Protein AF-0000000087420424 (afdb_homodimer)

Solvent-accessible surface area (backbone atoms only — not comparable to full-atom values): 15810 Å² total; per-residue (Å²): 134,72,80,67,60,31,67,31,32,32,29,59,38,82,78,26,70,57,24,54,59,44,49,59,54,47,36,72,45,21,71,36,40,67,24,24,38,34,34,30,60,39,70,58,60,84,81,42,66,80,80,69,60,76,58,92,72,43,71,65,54,51,49,51,53,51,51,49,54,48,51,51,51,24,54,76,67,74,39,70,50,43,37,79,45,79,43,76,46,57,52,35,59,51,52,34,50,51,34,58,75,64,62,31,60,30,35,39,37,39,28,37,54,81,87,48,82,52,89,59,48,66,25,71,45,42,50,43,30,65,41,61,36,81,37,26,34,35,35,39,48,78,72,79,75,122,134,72,79,69,58,30,68,30,33,33,30,60,37,80,76,26,70,58,25,53,59,45,49,61,54,47,36,71,45,22,71,37,40,66,24,24,38,35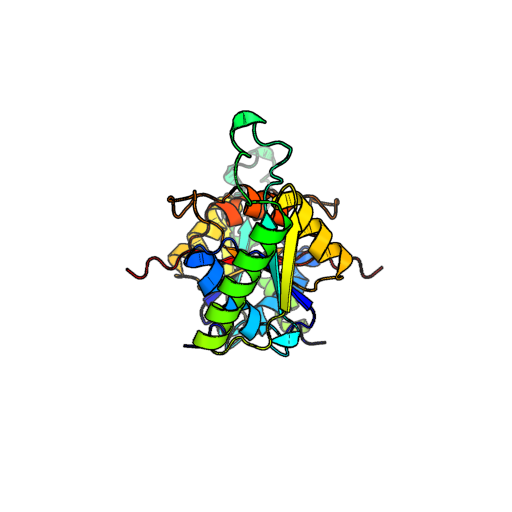,35,30,60,39,71,60,58,84,82,41,66,79,80,68,61,76,58,91,69,42,72,65,53,49,49,51,52,51,51,50,52,48,50,53,52,24,55,77,66,75,39,70,49,42,38,78,46,80,46,77,46,59,52,34,57,49,53,34,50,50,34,57,76,65,61,32,61,28,35,42,37,41,30,37,55,82,86,47,82,52,86,61,47,65,25,70,47,44,49,43,29,66,40,61,36,82,37,26,35,35,35,38,50,77,75,65,80,121

Sequence (292 aa):
MSWLPKRKVVIPVDFSETSLDAIATAVEMAASPSDVHAVHVLIPLEGLSPGVIWGEVNDESREKAVRKTFATYAHEHGLDGVQFDVKFGDPGFLITEFATDLAADLIVISSHGYGGFKRLVLGSVAERVIRHADCPVLVLRRSDAEMSWLPKRKVVIPVDFSETSLDAIATAVEMAASPSDVHAVHVLIPLEGLSPGVIWGEVNDESREKAVRKTFATYAHEHGLDGVQFDVKFGDPGFLITEFATDLAADLIVISSHGYGGFKRLVLGSVAERVIRHADCPVLVLRRSDAE

Nearest PDB structures (foldseek):
  3hgm-assembly1_B  TM=7.885E-01  e=1.889E-10  Halomonas elongata
  1mjh-assembly1_A  TM=7.886E-01  e=2.827E-09  Methanocaldococcus jannaschii
  2z3v-assembly1_A  TM=7.204E-01  e=3.743E-08  Thermus thermophilus HB8
  5ahw-assembly2_D  TM=7.562E-01  e=1.802E-06  Mycolicibacterium smegmatis MC2 155
  2jax-assembly1_A-2  TM=7.568E-01  e=2.168E-06  Mycobacterium tuberculosis H37Rv

Radius of gyration: 21.32 Å; Cα contacts (8 Å, |Δi|>4): 531; chains: 2; bounding box: 44×77×38 Å

Secondary structure (DSSP, 8-state):
--S-SBS-EEEE--SSHHHHHHHHHHHHHBSSGGGEEEEEEEPPSTTS-GGGTTSS--HHHHHHHHHHHHHHHHHHTT-TTSEEEEEES-HHHHHHHHHHHTT-SEEEEES--TT---TT---HHHHHHHHH-SS-EEEE------/--S-SBS-EEEE--SSHHHHHHHHHHHHHBSSGGGEEEEEEEPPSTTS-GGGTTSS--HHHHHHHHHHHHHHHHHHTT-TTSEEEEEES-HHHHHHHHHHHTT-SEEEEES--TT---TT---HHHHHHHHH-SS-EEEE------

Structure (mmCIF, N/CA/C/O backbone):
data_AF-0000000087420424-model_v1
#
loop_
_entity.id
_entity.type
_entity.pdbx_description
1 polymer 'Putative universal stress protein'
#
loop_
_atom_site.group_PDB
_atom_site.id
_atom_site.type_symbol
_atom_site.label_atom_id
_atom_site.label_alt_id
_atom_site.label_comp_id
_atom_site.label_asym_id
_atom_site.label_entity_id
_atom_site.label_seq_id
_atom_site.pdbx_PDB_ins_code
_atom_site.Cartn_x
_atom_site.Cartn_y
_atom_site.Cartn_z
_atom_site.occupancy
_atom_site.B_iso_or_equiv
_atom_site.auth_seq_id
_atom_site.auth_comp_id
_atom_site.auth_asym_id
_atom_site.auth_atom_id
_atom_site.pdbx_PDB_model_num
ATOM 1 N N . MET A 1 1 ? -5.586 -12.547 15.273 1 66.62 1 MET A N 1
ATOM 2 C CA . MET A 1 1 ? -6.117 -11.188 15.367 1 66.62 1 MET A CA 1
ATOM 3 C C . MET A 1 1 ? -6.375 -10.609 13.977 1 66.62 1 MET A C 1
ATOM 5 O O . MET A 1 1 ? -5.684 -10.961 13.016 1 66.62 1 MET A O 1
ATOM 9 N N . SER A 1 2 ? -7.438 -9.828 13.773 1 88.25 2 SER A N 1
ATOM 10 C CA . SER A 1 2 ? -7.867 -9.297 12.484 1 88.25 2 SER A CA 1
ATOM 11 C C . SER A 1 2 ? -6.992 -8.133 12.047 1 88.25 2 SER A C 1
ATOM 13 O O . SER A 1 2 ? -6.539 -7.344 12.883 1 88.25 2 SER A O 1
ATOM 15 N N . TRP A 1 3 ? -6.656 -8.094 10.883 1 92 3 TRP A N 1
ATOM 16 C CA . TRP A 1 3 ? -5.797 -7.047 10.344 1 92 3 TRP A CA 1
ATOM 17 C C . TRP A 1 3 ? -6.543 -5.715 10.281 1 92 3 TRP A C 1
ATOM 19 O O . TRP A 1 3 ? -5.941 -4.652 10.453 1 92 3 TRP A O 1
ATOM 29 N N . LEU A 1 4 ? -7.855 -5.773 10.039 1 93.31 4 LEU A N 1
ATOM 30 C CA . LEU A 1 4 ? -8.742 -4.613 10.055 1 93.31 4 LEU A CA 1
ATOM 31 C C . LEU A 1 4 ? -9.734 -4.707 11.211 1 93.31 4 LEU A C 1
ATOM 33 O O . LEU A 1 4 ? -10.109 -5.805 11.625 1 93.31 4 LEU A O 1
ATOM 37 N N . PRO A 1 5 ? -10.203 -3.617 11.703 1 95.94 5 PRO A N 1
ATOM 38 C CA . PRO A 1 5 ? -9.883 -2.223 11.391 1 95.94 5 PRO A CA 1
ATOM 39 C C . PRO A 1 5 ? -8.594 -1.752 12.062 1 95.94 5 PRO A C 1
ATOM 41 O O . PRO A 1 5 ? -8.148 -2.363 13.039 1 95.94 5 PRO A O 1
ATOM 44 N N . LYS A 1 6 ? -8.031 -0.722 11.5 1 96.69 6 LYS A N 1
ATOM 45 C CA . LYS A 1 6 ? -6.812 -0.137 12.055 1 96.69 6 LYS A CA 1
ATOM 46 C C . LYS A 1 6 ? -7.141 0.92 13.102 1 96.69 6 LYS A C 1
ATOM 48 O O . LYS A 1 6 ? -8.203 1.544 13.055 1 96.69 6 LYS A O 1
ATOM 53 N N . ARG A 1 7 ? -6.141 1.147 13.984 1 96.88 7 ARG A N 1
ATOM 54 C CA . ARG A 1 7 ? -6.41 2.039 15.109 1 96.88 7 ARG A CA 1
ATOM 55 C C . ARG A 1 7 ? -5.629 3.342 14.969 1 96.88 7 ARG A C 1
ATOM 57 O O . ARG A 1 7 ? -5.938 4.328 15.648 1 96.88 7 ARG A O 1
ATOM 64 N N . LYS A 1 8 ? -4.605 3.336 14.25 1 98.25 8 LYS A N 1
ATOM 65 C CA . LYS A 1 8 ? -3.809 4.527 13.969 1 98.25 8 LYS A CA 1
ATOM 66 C C . LYS A 1 8 ? -3.449 4.609 12.484 1 98.25 8 LYS A C 1
ATOM 68 O O . LYS A 1 8 ? -2.438 4.055 12.055 1 98.25 8 LYS A O 1
ATOM 73 N N . VAL A 1 9 ? -4.25 5.367 11.766 1 98.56 9 VAL A N 1
ATOM 74 C CA . VAL A 1 9 ? -4.055 5.516 10.328 1 98.56 9 VAL A CA 1
ATOM 75 C C . VAL A 1 9 ? -3.576 6.934 10.016 1 98.56 9 VAL A C 1
ATOM 77 O O . VAL A 1 9 ? -4.211 7.91 10.422 1 98.56 9 VAL A O 1
ATOM 80 N N . VAL A 1 10 ? -2.475 6.996 9.367 1 98.81 10 VAL A N 1
ATOM 81 C CA . VAL A 1 10 ? -1.959 8.297 8.953 1 98.81 10 VAL A CA 1
ATOM 82 C C . VAL A 1 10 ? -2.242 8.508 7.465 1 98.81 10 VAL A C 1
ATOM 84 O O . VAL A 1 10 ? -2.055 7.602 6.652 1 98.81 10 VAL A O 1
ATOM 87 N N . ILE A 1 11 ? -2.684 9.672 7.078 1 98.62 11 ILE A N 1
ATOM 88 C CA . ILE A 1 11 ? -2.928 10.008 5.68 1 98.62 11 ILE A CA 1
ATOM 89 C C . ILE A 1 11 ? -2.391 11.406 5.383 1 98.62 11 ILE A C 1
ATOM 91 O O . ILE A 1 11 ? -2.924 12.398 5.875 1 98.62 11 ILE A O 1
ATOM 95 N N . PRO A 1 12 ? -1.307 11.523 4.621 1 98.31 12 PRO A N 1
ATOM 96 C CA . PRO A 1 12 ? -0.85 12.836 4.16 1 98.31 12 PRO A CA 1
ATOM 97 C C . PRO A 1 12 ? -1.834 13.5 3.203 1 98.31 12 PRO A C 1
ATOM 99 O O . PRO A 1 12 ? -2.371 12.844 2.309 1 98.31 12 PRO A O 1
ATOM 102 N N . VAL A 1 13 ? -2.047 14.797 3.41 1 96.88 13 VAL A N 1
ATOM 103 C CA . VAL A 1 13 ? -2.967 15.562 2.578 1 96.88 13 VAL A CA 1
ATOM 104 C C . VAL A 1 13 ? -2.271 16.828 2.066 1 96.88 13 VAL A C 1
ATOM 106 O O . VAL A 1 13 ? -1.66 17.562 2.842 1 96.88 13 VAL A O 1
ATOM 109 N N . ASP A 1 14 ? -2.336 17.016 0.759 1 94.38 14 ASP A N 1
ATOM 110 C CA . ASP A 1 14 ? -1.769 18.234 0.18 1 94.38 14 ASP A CA 1
ATOM 111 C C . ASP A 1 14 ? -2.857 19.109 -0.444 1 94.38 14 ASP A C 1
ATOM 113 O O . ASP A 1 14 ? -2.562 20.016 -1.219 1 94.38 14 ASP A O 1
ATOM 117 N N . PHE A 1 15 ? -4.148 18.734 -0.21 1 93.81 15 PHE A N 1
ATOM 118 C CA . PHE A 1 15 ? -5.367 19.438 -0.611 1 93.81 15 PHE A CA 1
ATOM 119 C C . PHE A 1 15 ? -5.609 19.281 -2.107 1 93.81 15 PHE A C 1
ATOM 121 O O . PHE A 1 15 ? -6.488 19.938 -2.672 1 93.81 15 PHE A O 1
ATOM 128 N N . SER A 1 16 ? -4.789 18.438 -2.77 1 90.56 16 SER A N 1
ATOM 129 C CA . SER A 1 16 ? -5.203 18 -4.098 1 90.56 16 SER A CA 1
ATOM 130 C C . SER A 1 16 ? -6.469 17.156 -4.027 1 90.56 16 SER A C 1
ATOM 132 O O . SER A 1 16 ? -6.789 16.594 -2.979 1 90.56 16 SER A O 1
ATOM 134 N N . GLU A 1 17 ? -7.191 17.078 -5.102 1 89.06 17 GLU A N 1
ATOM 135 C CA . GLU A 1 17 ? -8.398 16.266 -5.152 1 89.06 17 GLU A CA 1
ATOM 136 C C . GLU A 1 17 ? -8.109 14.805 -4.789 1 89.06 17 GLU A C 1
ATOM 138 O O . GLU A 1 17 ? -8.867 14.188 -4.039 1 89.06 17 GLU A O 1
ATOM 143 N N . THR A 1 18 ? -7.023 14.336 -5.23 1 89.5 18 THR A N 1
ATOM 144 C CA . THR A 1 18 ? -6.656 12.945 -4.992 1 89.5 18 THR A CA 1
ATOM 145 C C . THR A 1 18 ? -6.371 12.703 -3.512 1 89.5 18 THR A C 1
ATOM 147 O O . THR A 1 18 ? -6.789 11.695 -2.945 1 89.5 18 THR A O 1
ATOM 150 N N . SER A 1 19 ? -5.656 13.641 -2.867 1 93.38 19 SER A N 1
ATOM 151 C CA . SER A 1 19 ? -5.309 13.453 -1.461 1 93.38 19 SER A CA 1
ATOM 152 C C . SER A 1 19 ? -6.539 13.586 -0.567 1 93.38 19 SER A C 1
ATOM 154 O O . SER A 1 19 ? -6.664 12.883 0.438 1 93.38 19 SER A O 1
ATOM 156 N N . LEU A 1 20 ? -7.445 14.523 -0.975 1 93.75 20 LEU A N 1
ATOM 157 C CA . LEU A 1 20 ? -8.656 14.703 -0.19 1 93.75 20 LEU A CA 1
ATOM 158 C C . LEU A 1 20 ? -9.602 13.516 -0.354 1 93.75 20 LEU A C 1
ATOM 160 O O . LEU A 1 20 ? -10.164 13.023 0.625 1 93.75 20 LEU A O 1
ATOM 164 N N . ASP A 1 21 ? -9.719 13.008 -1.521 1 91.31 21 ASP A N 1
ATOM 165 C CA . ASP A 1 21 ? -10.555 11.844 -1.795 1 91.31 21 ASP A CA 1
ATOM 166 C C . ASP A 1 21 ? -10.047 10.617 -1.041 1 91.31 21 ASP A C 1
ATOM 168 O O . ASP A 1 21 ? -10.836 9.742 -0.66 1 91.31 21 ASP A O 1
ATOM 172 N N . ALA A 1 22 ? -8.773 10.562 -0.762 1 95 22 ALA A N 1
ATOM 173 C CA . ALA A 1 22 ? -8.141 9.43 -0.101 1 95 22 ALA A CA 1
ATOM 174 C C . ALA A 1 22 ? -8.57 9.328 1.358 1 95 22 ALA A C 1
ATOM 176 O O . ALA A 1 22 ? -8.461 8.266 1.977 1 95 22 ALA A O 1
ATOM 177 N N . ILE A 1 23 ? -9.062 10.414 1.928 1 97 23 ILE A N 1
ATOM 178 C CA . ILE A 1 23 ? -9.438 10.438 3.338 1 97 23 ILE A CA 1
ATOM 179 C C . ILE A 1 23 ? -10.578 9.461 3.586 1 97 23 ILE A C 1
ATOM 181 O O . ILE A 1 23 ? -10.602 8.766 4.605 1 97 23 ILE A O 1
ATOM 185 N N . ALA A 1 24 ? -11.492 9.375 2.643 1 95.19 24 ALA A N 1
ATOM 186 C CA . ALA A 1 24 ? -12.609 8.445 2.783 1 95.19 24 ALA A CA 1
ATOM 187 C C . ALA A 1 24 ? -12.117 7.008 2.869 1 95.19 24 ALA A C 1
ATOM 189 O O . ALA A 1 24 ? -12.633 6.215 3.66 1 95.19 24 ALA A O 1
ATOM 190 N N . THR A 1 25 ? -11.148 6.66 2.076 1 96 25 THR A N 1
ATOM 191 C CA . THR A 1 25 ? -10.555 5.328 2.117 1 96 25 THR A CA 1
ATOM 192 C C . THR A 1 25 ? -9.914 5.066 3.477 1 96 25 THR A C 1
ATOM 194 O O . THR A 1 25 ? -10.109 4 4.066 1 96 25 THR A O 1
ATOM 197 N N . ALA A 1 26 ? -9.148 6.023 3.973 1 97.69 26 ALA A N 1
ATOM 198 C CA . ALA A 1 26 ? -8.508 5.891 5.277 1 97.69 26 ALA A CA 1
ATOM 199 C C . ALA A 1 26 ? -9.539 5.641 6.375 1 97.69 26 ALA A C 1
ATOM 201 O O . ALA A 1 26 ? -9.336 4.789 7.246 1 97.69 26 ALA A O 1
ATOM 202 N N . VAL A 1 27 ? -10.648 6.336 6.258 1 97.5 27 VAL A N 1
ATOM 203 C CA . VAL A 1 27 ? -11.695 6.207 7.258 1 97.5 27 VAL A CA 1
ATOM 204 C C . VAL A 1 27 ? -12.312 4.812 7.191 1 97.5 27 VAL A C 1
ATOM 206 O O . VAL A 1 27 ? -12.625 4.215 8.219 1 97.5 27 VAL A O 1
ATOM 209 N N . GLU A 1 28 ? -12.43 4.262 6.043 1 95.81 28 GLU A N 1
ATOM 210 C CA . GLU A 1 28 ? -13 2.928 5.879 1 95.81 28 GLU A CA 1
ATOM 211 C C . GLU A 1 28 ? -12.078 1.858 6.457 1 95.81 28 GLU A C 1
ATOM 213 O O . GLU A 1 28 ? -12.539 0.791 6.867 1 95.81 28 GLU A O 1
ATOM 218 N N . MET A 1 29 ? -10.805 2.162 6.52 1 96.38 29 MET A N 1
ATOM 219 C CA . MET A 1 29 ? -9.828 1.191 7.012 1 96.38 29 MET A CA 1
ATOM 220 C C . MET A 1 29 ? -9.68 1.291 8.531 1 96.38 29 MET A C 1
ATOM 222 O O . MET A 1 29 ? -9.109 0.4 9.156 1 96.38 29 MET A O 1
ATOM 226 N N . ALA A 1 30 ? -10.156 2.365 9.07 1 97.31 30 ALA A N 1
ATOM 227 C CA . ALA A 1 30 ? -9.977 2.643 10.5 1 97.31 30 ALA A CA 1
ATOM 228 C C . ALA A 1 30 ? -11.188 2.178 11.305 1 97.31 30 ALA A C 1
ATOM 230 O O . ALA A 1 30 ? -12.273 2 10.758 1 97.31 30 ALA A O 1
ATOM 231 N N . ALA A 1 31 ? -10.984 1.988 12.594 1 96.44 31 ALA A N 1
ATOM 232 C CA . ALA A 1 31 ? -12.078 1.602 13.477 1 96.44 31 ALA A CA 1
ATOM 233 C C . ALA A 1 31 ? -13.078 2.744 13.648 1 96.44 31 ALA A C 1
ATOM 235 O O . ALA A 1 31 ? -14.281 2.514 13.781 1 96.44 31 ALA A O 1
ATOM 236 N N . SER A 1 32 ? -12.547 3.932 13.648 1 96.94 32 SER A N 1
ATOM 237 C CA . SER A 1 32 ? -13.336 5.156 13.75 1 96.94 32 SER A CA 1
ATOM 238 C C . SER A 1 32 ? -12.641 6.32 13.047 1 96.94 32 SER A C 1
ATOM 240 O O . SER A 1 32 ? -11.43 6.277 12.82 1 96.94 32 SER A O 1
ATOM 242 N N . PRO A 1 33 ? -13.406 7.281 12.68 1 97.5 33 PRO A N 1
ATOM 243 C CA . PRO A 1 33 ? -12.773 8.453 12.07 1 97.5 33 PRO A CA 1
ATOM 244 C C . PRO A 1 33 ? -11.711 9.078 12.977 1 97.5 33 PRO A C 1
ATOM 246 O O . PRO A 1 33 ? -10.719 9.625 12.477 1 97.5 33 PRO A O 1
ATOM 249 N N . SER A 1 34 ? -11.891 8.969 14.312 1 98 34 SER A N 1
ATOM 250 C CA . SER A 1 34 ? -10.945 9.555 15.258 1 98 34 SER A CA 1
ATOM 251 C C . SER A 1 34 ? -9.617 8.812 15.234 1 98 34 SER A C 1
ATOM 253 O O . SER A 1 34 ? -8.617 9.305 15.781 1 98 34 SER A O 1
ATOM 255 N N . ASP A 1 35 ? -9.57 7.609 14.609 1 98.5 35 ASP A N 1
ATOM 256 C CA . ASP A 1 35 ? -8.352 6.816 14.484 1 98.5 35 ASP A CA 1
ATOM 257 C C . ASP A 1 35 ? -7.562 7.215 13.234 1 98.5 35 ASP A C 1
ATOM 259 O O . ASP A 1 35 ? -6.504 6.652 12.961 1 98.5 35 ASP A O 1
ATOM 263 N N . VAL A 1 36 ? -8.078 8.172 12.477 1 98.75 36 VAL A N 1
ATOM 264 C CA . VAL A 1 36 ? -7.434 8.664 11.258 1 98.75 36 VAL A CA 1
ATOM 265 C C . VAL A 1 36 ? -6.766 10.008 11.539 1 98.75 36 VAL A C 1
ATOM 267 O O . VAL A 1 36 ? -7.406 10.93 12.047 1 98.75 36 VAL A O 1
ATOM 270 N N . HIS A 1 37 ? -5.52 10.055 11.227 1 98.81 37 HIS A N 1
ATOM 271 C CA . HIS A 1 37 ? -4.711 11.258 11.398 1 98.81 37 HIS A CA 1
ATOM 272 C C . HIS A 1 37 ? -4.254 11.812 10.055 1 98.81 37 HIS A C 1
ATOM 274 O O . HIS A 1 37 ? -3.283 11.32 9.469 1 98.81 37 HIS A O 1
ATOM 280 N N . ALA A 1 38 ? -4.977 12.828 9.609 1 98.75 38 ALA A N 1
ATOM 281 C CA . ALA A 1 38 ? -4.523 13.57 8.43 1 98.75 38 ALA A CA 1
ATOM 282 C C . ALA A 1 38 ? -3.396 14.531 8.789 1 98.75 38 ALA A C 1
ATOM 284 O O . ALA A 1 38 ? -3.438 15.188 9.836 1 98.75 38 ALA A O 1
ATOM 285 N N . VAL A 1 39 ? -2.383 14.586 7.922 1 98.69 39 VAL A N 1
ATOM 286 C CA . VAL A 1 39 ? -1.254 15.469 8.195 1 98.69 39 VAL A CA 1
ATOM 287 C C . VAL A 1 39 ? -0.908 16.266 6.941 1 98.69 39 VAL A C 1
ATOM 289 O O . VAL A 1 39 ? -0.908 15.727 5.832 1 98.69 39 VAL A O 1
ATOM 292 N N . HIS A 1 40 ? -0.744 17.5 7.102 1 98.31 40 HIS A N 1
ATOM 293 C CA . HIS A 1 40 ? -0.282 18.406 6.066 1 98.31 40 HIS A CA 1
ATOM 294 C C . HIS A 1 40 ? 1.052 19.047 6.445 1 98.31 40 HIS A C 1
ATOM 296 O O . HIS A 1 40 ? 1.225 19.516 7.574 1 98.31 40 HIS A O 1
ATOM 302 N N . VAL A 1 41 ? 1.977 19.062 5.48 1 97.25 41 VAL A N 1
ATOM 303 C CA . VAL A 1 41 ? 3.305 19.609 5.727 1 97.25 41 VAL A CA 1
ATOM 304 C C . VAL A 1 41 ? 3.494 20.891 4.922 1 97.25 41 VAL A C 1
ATOM 306 O O . VAL A 1 41 ? 3.32 20.891 3.701 1 97.25 41 VAL A O 1
ATOM 309 N N . LEU A 1 42 ? 3.762 21.953 5.633 1 94.5 42 LEU A N 1
ATOM 310 C CA . LEU A 1 42 ? 4.047 23.25 5.039 1 94.5 42 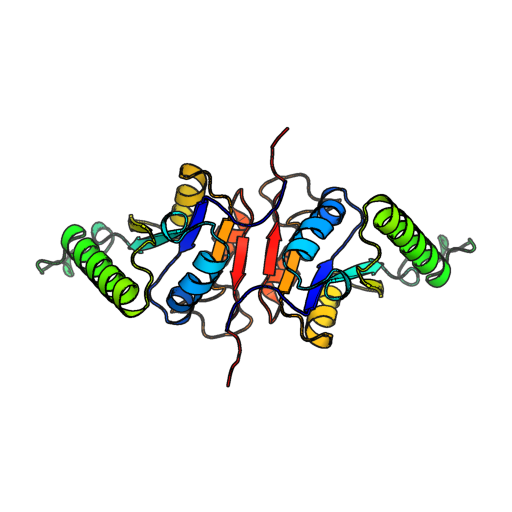LEU A CA 1
ATOM 311 C C . LEU A 1 42 ? 5.547 23.484 4.934 1 94.5 42 LEU A C 1
ATOM 313 O O . LEU A 1 42 ? 6.309 23.078 5.816 1 94.5 42 LEU A O 1
ATOM 317 N N . ILE A 1 43 ? 5.918 24.141 3.814 1 87.12 43 ILE A N 1
ATOM 318 C CA . ILE A 1 43 ? 7.297 24.594 3.719 1 87.12 43 ILE A CA 1
ATOM 319 C C . ILE A 1 43 ? 7.484 25.859 4.566 1 87.12 43 ILE A C 1
ATOM 321 O O . ILE A 1 43 ? 6.707 26.812 4.457 1 87.12 43 ILE A O 1
ATOM 325 N N . PRO A 1 44 ? 8.516 25.891 5.332 1 84.75 44 PRO A N 1
ATOM 326 C CA . PRO A 1 44 ? 8.727 27.094 6.148 1 84.75 44 PRO A CA 1
ATOM 327 C C . PRO A 1 44 ? 9.039 28.328 5.312 1 84.75 44 PRO A C 1
ATOM 329 O O . PRO A 1 44 ? 9.703 28.234 4.277 1 84.75 44 PRO A O 1
ATOM 332 N N . LEU A 1 45 ? 8.438 29.516 5.707 1 74.81 45 LEU A N 1
ATOM 333 C CA . LEU A 1 45 ? 8.664 30.781 5.016 1 74.81 45 LEU A CA 1
ATOM 334 C C . LEU A 1 45 ? 10.117 31.234 5.156 1 74.81 45 LEU A C 1
ATOM 336 O O . LEU A 1 45 ? 10.641 31.922 4.285 1 74.81 45 LEU A O 1
ATOM 340 N N . GLU A 1 46 ? 10.664 31.188 6.441 1 64.44 46 GLU A N 1
ATOM 341 C CA . GLU A 1 46 ? 12.023 31.672 6.645 1 64.44 46 GLU A CA 1
ATOM 342 C C . GLU A 1 46 ? 12.945 31.234 5.512 1 64.44 46 GLU A C 1
ATOM 344 O O . GLU A 1 46 ? 13.891 31.938 5.16 1 64.44 46 GLU A O 1
ATOM 349 N N . GLY A 1 47 ? 12.852 30.188 5.09 1 58.34 47 GLY A N 1
ATOM 350 C CA . GLY A 1 47 ? 13.711 29.797 3.98 1 58.34 47 GLY A CA 1
ATOM 351 C C . GLY A 1 47 ? 13.328 30.469 2.67 1 58.34 47 GLY A C 1
ATOM 352 O O . GLY A 1 47 ? 14.016 30.297 1.661 1 58.34 47 GLY A O 1
ATOM 353 N N . LEU A 1 48 ? 12.125 31 2.73 1 57.38 48 LEU A N 1
ATOM 354 C CA . LEU A 1 48 ? 11.719 31.719 1.521 1 57.38 48 LEU A CA 1
ATOM 355 C C . LEU A 1 48 ? 12.336 33.125 1.479 1 57.38 48 LEU A C 1
ATOM 357 O O . LEU A 1 48 ? 12.68 33.688 2.52 1 57.38 48 LEU A O 1
ATOM 361 N N . SER A 1 49 ? 12.859 33.625 0.481 1 55.88 49 SER A N 1
ATOM 362 C CA . SER A 1 49 ? 13.633 34.844 0.274 1 55.88 49 SER A CA 1
ATOM 363 C C . SER A 1 49 ? 13.031 36 1.045 1 55.88 49 SER A C 1
ATOM 365 O O . SER A 1 49 ? 11.805 36.125 1.122 1 55.88 49 SER A O 1
ATOM 367 N N . PRO A 1 50 ? 13.906 36.781 1.824 1 51.88 50 PRO A N 1
ATOM 368 C CA . PRO A 1 50 ? 13.609 37.969 2.621 1 51.88 50 PRO A CA 1
ATOM 369 C C . PRO A 1 50 ? 12.562 38.875 1.968 1 51.88 50 PRO A C 1
ATOM 371 O O . PRO A 1 50 ? 11.844 39.594 2.662 1 51.88 50 PRO A O 1
ATOM 374 N N . GLY A 1 51 ? 12.711 39.031 0.772 1 51.56 51 GLY A N 1
ATOM 375 C CA . GLY A 1 51 ? 11.922 40.062 0.137 1 51.56 51 GLY A CA 1
ATOM 376 C C . GLY A 1 51 ? 10.43 39.781 0.157 1 51.56 51 GLY A C 1
ATOM 377 O O . GLY A 1 51 ? 9.633 40.594 -0.315 1 51.56 51 GLY A O 1
ATOM 378 N N . VAL A 1 52 ? 10.102 38.562 0.228 1 50.81 52 VAL A N 1
ATOM 379 C CA . VAL A 1 52 ? 8.703 38.281 -0.068 1 50.81 52 VAL A CA 1
ATOM 380 C C . VAL A 1 52 ? 7.844 38.562 1.164 1 50.81 52 VAL A C 1
ATOM 382 O O . VAL A 1 52 ? 6.613 38.562 1.088 1 50.81 52 VAL A O 1
ATOM 385 N N . ILE A 1 53 ? 8.484 38.594 2.309 1 50.97 53 ILE A N 1
ATOM 386 C CA . ILE A 1 53 ? 7.566 38.594 3.447 1 50.97 53 ILE A CA 1
ATOM 387 C C . ILE A 1 53 ? 7.145 40.031 3.781 1 50.97 53 ILE A C 1
ATOM 389 O O . ILE A 1 53 ? 7.84 40.719 4.523 1 50.97 53 ILE A O 1
ATOM 393 N N . TRP A 1 54 ? 6.887 40.75 2.812 1 50.66 54 TRP A N 1
ATOM 394 C CA . TRP A 1 54 ? 6.465 42.031 3.336 1 50.66 54 TRP A CA 1
ATOM 395 C C . TRP A 1 54 ? 5.199 41.906 4.176 1 50.66 54 TRP A C 1
ATOM 397 O O . TRP A 1 54 ? 4.785 42.844 4.844 1 50.66 54 TRP A O 1
ATOM 407 N N . GLY A 1 55 ? 4.324 40.875 3.801 1 56.97 55 GLY A N 1
ATOM 408 C CA . GLY A 1 55 ? 2.998 40.938 4.387 1 56.97 55 GLY A CA 1
ATOM 409 C C . GLY A 1 55 ? 2.828 40.062 5.609 1 56.97 55 GLY A C 1
ATOM 410 O O . GLY A 1 55 ? 3.789 39.469 6.078 1 56.97 55 GLY A O 1
ATOM 411 N N . GLU A 1 56 ? 1.667 40.188 6.402 1 64 56 GLU A N 1
ATOM 412 C CA . GLU A 1 56 ? 1.095 39.562 7.59 1 64 56 GLU A CA 1
ATOM 413 C C . GLU A 1 56 ? 1.073 38.031 7.453 1 64 56 GLU A C 1
ATOM 415 O O . GLU A 1 56 ? 0.561 37.344 8.328 1 64 56 GLU A O 1
ATOM 420 N N . VAL A 1 57 ? 1.679 37.531 6.395 1 72.81 57 VAL A N 1
ATOM 421 C CA . VAL A 1 57 ? 1.624 36.094 6.262 1 72.81 57 VAL A CA 1
ATOM 422 C C . VAL A 1 57 ? 2.814 35.469 6.98 1 72.81 57 VAL A C 1
ATOM 424 O O . VAL A 1 57 ? 3.969 35.75 6.66 1 72.81 57 VAL A O 1
ATOM 427 N N . ASN A 1 58 ? 2.539 34.938 8.094 1 83.56 58 ASN A N 1
ATOM 428 C CA . ASN A 1 58 ? 3.527 34.156 8.844 1 83.56 58 ASN A CA 1
ATOM 429 C C . ASN A 1 58 ? 3.092 32.719 9.008 1 83.56 58 ASN A C 1
ATOM 431 O O . ASN A 1 58 ? 2.02 32.312 8.547 1 83.56 58 ASN A O 1
ATOM 435 N N . ASP A 1 59 ? 3.93 31.938 9.5 1 87.06 59 ASP A N 1
ATOM 436 C CA . ASP A 1 59 ? 3.664 30.5 9.641 1 87.06 59 ASP A CA 1
ATOM 437 C C . ASP A 1 59 ? 2.398 30.266 10.461 1 87.06 59 ASP A C 1
ATOM 439 O O . ASP A 1 59 ? 1.645 29.328 10.188 1 87.06 59 ASP A O 1
ATOM 443 N N . GLU A 1 60 ? 2.182 31.109 11.359 1 89.5 60 GLU A N 1
ATOM 444 C CA . GLU A 1 60 ? 0.989 30.953 12.188 1 89.5 60 GLU A CA 1
ATOM 445 C C . GLU A 1 60 ? -0.28 31.188 11.367 1 89.5 60 GLU A C 1
ATOM 447 O O . GLU A 1 60 ? -1.251 30.438 11.5 1 89.5 60 GLU A O 1
ATOM 452 N N . SER A 1 61 ? -0.219 32.312 10.594 1 90.94 61 SER A N 1
ATOM 453 C CA . SER A 1 61 ? -1.388 32.625 9.773 1 90.94 61 SER A CA 1
ATOM 454 C C . SER A 1 61 ? -1.617 31.547 8.719 1 90.94 61 SER A C 1
ATOM 456 O O . SER A 1 61 ? -2.762 31.203 8.406 1 90.94 61 SER A O 1
ATOM 458 N N . ARG A 1 62 ? -0.611 30.953 8.227 1 92.56 62 ARG A N 1
ATOM 459 C CA . ARG A 1 62 ? -0.722 29.875 7.234 1 92.56 62 ARG A CA 1
ATOM 460 C C . ARG A 1 62 ? -1.324 28.625 7.852 1 92.56 62 ARG A C 1
ATOM 462 O O . ARG A 1 62 ? -2.195 27.984 7.254 1 92.56 62 ARG A O 1
ATOM 469 N N . GLU A 1 63 ? -0.809 28.312 8.969 1 94.94 63 GLU A N 1
ATOM 470 C CA . GLU A 1 63 ? -1.338 27.156 9.664 1 94.94 63 GLU A CA 1
ATOM 471 C C . GLU A 1 63 ? -2.828 27.312 9.953 1 94.94 63 GLU A C 1
ATOM 473 O O . GLU A 1 63 ? -3.607 26.375 9.75 1 94.94 63 GLU A O 1
ATOM 478 N N . LYS A 1 64 ? -3.184 28.469 10.445 1 95.62 64 LYS A N 1
ATOM 479 C CA . LYS A 1 64 ? -4.59 28.719 10.742 1 95.62 64 LYS A CA 1
ATOM 480 C C . LYS A 1 64 ? -5.453 28.578 9.492 1 95.62 64 LYS A C 1
ATOM 482 O O . LYS A 1 64 ? -6.543 28 9.547 1 95.62 64 LYS A O 1
ATOM 487 N N . ALA A 1 65 ? -4.992 29.109 8.414 1 95.5 65 ALA A N 1
ATOM 488 C CA . ALA A 1 65 ? -5.727 29.047 7.156 1 95.5 65 ALA A CA 1
ATOM 489 C C . ALA A 1 65 ? -5.914 27.594 6.707 1 95.5 65 ALA A C 1
ATOM 491 O O . ALA A 1 65 ? -7.008 27.203 6.301 1 95.5 65 ALA A O 1
ATOM 492 N N . VAL A 1 66 ? -4.891 26.797 6.871 1 96.5 66 VAL A N 1
ATOM 493 C CA . VAL A 1 66 ? -4.922 25.406 6.449 1 96.5 66 VAL A CA 1
ATOM 494 C C . VAL A 1 66 ? -5.859 24.609 7.352 1 96.5 66 VAL A C 1
ATOM 496 O O . VAL A 1 66 ? -6.629 23.766 6.875 1 96.5 66 VAL A O 1
ATOM 499 N N . ARG A 1 67 ? -5.785 24.844 8.602 1 97.81 67 ARG A N 1
ATOM 500 C CA . ARG A 1 67 ? -6.656 24.156 9.555 1 97.81 67 ARG A CA 1
ATOM 501 C C . ARG A 1 67 ? -8.125 24.484 9.281 1 97.81 67 ARG A C 1
ATOM 503 O O . ARG A 1 67 ? -8.977 23.594 9.336 1 97.81 67 ARG A O 1
ATOM 510 N N . LYS A 1 68 ? -8.359 25.734 8.961 1 97.75 68 LYS A N 1
ATOM 511 C CA . LYS A 1 68 ? -9.727 26.141 8.641 1 97.75 68 LYS A CA 1
ATOM 512 C C . LYS A 1 68 ? -10.211 25.469 7.363 1 97.75 68 LYS A C 1
ATOM 514 O O . LYS A 1 68 ? -11.352 25 7.297 1 97.75 68 LYS A O 1
ATOM 519 N N . THR A 1 69 ? -9.391 25.484 6.422 1 97.62 69 THR A N 1
ATOM 520 C CA . THR A 1 69 ? -9.727 24.859 5.145 1 97.62 69 THR A CA 1
ATOM 521 C C . THR A 1 69 ? -10.055 23.375 5.34 1 97.62 69 THR A C 1
ATOM 523 O O . THR A 1 69 ? -11.055 22.891 4.809 1 97.62 69 THR A O 1
ATOM 526 N N . PHE A 1 70 ? -9.234 22.703 6.121 1 98.06 70 PHE A N 1
ATOM 527 C CA . PHE A 1 70 ? -9.477 21.281 6.352 1 98.06 70 PHE A CA 1
ATOM 528 C C . PHE A 1 70 ? -10.766 21.078 7.137 1 98.06 70 PHE A C 1
ATOM 530 O O . PHE A 1 70 ? -11.547 20.172 6.828 1 98.06 70 PHE A O 1
ATOM 537 N N . ALA A 1 71 ? -10.984 21.891 8.125 1 97.81 71 ALA A N 1
ATOM 538 C CA . ALA A 1 71 ? -12.18 21.766 8.953 1 97.81 71 ALA A CA 1
ATOM 539 C C . ALA A 1 71 ? -13.445 21.922 8.117 1 97.81 71 ALA A C 1
ATOM 541 O O . ALA A 1 71 ? -14.414 21.188 8.297 1 97.81 71 ALA A O 1
ATOM 542 N N . THR A 1 72 ? -13.422 22.859 7.25 1 97.69 72 THR A N 1
ATOM 543 C CA . THR A 1 72 ? -14.547 23.094 6.352 1 97.69 72 THR A CA 1
ATOM 544 C C . THR A 1 72 ? -14.773 21.875 5.457 1 97.69 72 THR A C 1
ATOM 546 O O . THR A 1 72 ? -15.906 21.391 5.332 1 97.69 72 THR A O 1
ATOM 549 N N . TYR A 1 73 ? -13.695 21.391 4.914 1 97.12 73 TYR A N 1
ATOM 550 C CA . TYR A 1 73 ? -13.781 20.219 4.055 1 97.12 73 TYR A CA 1
ATOM 551 C C . TYR A 1 73 ? -14.344 19.031 4.82 1 97.12 73 TYR A C 1
ATOM 553 O O . TYR A 1 73 ? -15.25 18.344 4.34 1 97.12 73 TYR A O 1
ATOM 561 N N . ALA A 1 74 ? -13.742 18.781 5.988 1 97.44 74 ALA A N 1
ATOM 562 C CA . ALA A 1 74 ? -14.148 17.641 6.805 1 97.44 74 ALA A CA 1
ATOM 563 C C . ALA A 1 74 ? -15.633 17.719 7.156 1 97.44 74 ALA A C 1
ATOM 565 O O . ALA A 1 74 ? -16.344 16.719 7.078 1 97.44 74 ALA A O 1
ATOM 566 N N . HIS A 1 75 ? -16.078 18.891 7.469 1 97.12 75 HIS A N 1
ATOM 567 C CA . HIS A 1 75 ? -17.469 19.078 7.832 1 97.12 75 HIS A CA 1
ATOM 568 C C . HIS A 1 75 ? -18.406 18.812 6.648 1 97.12 75 HIS A C 1
ATOM 570 O O . HIS A 1 75 ? -19.391 18.094 6.777 1 97.12 75 HIS A O 1
ATOM 576 N N . GLU A 1 76 ? -18.031 19.297 5.562 1 97.12 76 GLU A N 1
ATOM 577 C CA . GLU A 1 76 ? -18.844 19.188 4.352 1 97.12 76 GLU A CA 1
ATOM 578 C C . GLU A 1 76 ? -18.922 17.734 3.881 1 97.12 76 GLU A C 1
ATOM 580 O O . GLU A 1 76 ? -19.859 17.344 3.184 1 97.12 76 GLU A O 1
ATOM 585 N N . HIS A 1 77 ? -17.984 16.938 4.316 1 96.06 77 HIS A N 1
ATOM 586 C CA . HIS A 1 77 ? -17.922 15.57 3.793 1 96.06 77 HIS A CA 1
ATOM 587 C C . HIS A 1 77 ? -18.156 14.547 4.895 1 96.06 77 HIS A C 1
ATOM 589 O O . HIS A 1 77 ? -17.875 13.359 4.711 1 96.06 77 HIS A O 1
ATOM 595 N N . GLY A 1 78 ? -18.578 14.977 6.023 1 95.88 78 GLY A N 1
ATOM 596 C CA . GLY A 1 78 ? -18.891 14.07 7.117 1 95.88 78 GLY A CA 1
ATOM 597 C C . GLY A 1 78 ? -17.656 13.406 7.707 1 95.88 78 GLY A C 1
ATOM 598 O O . GLY A 1 78 ? -17.703 12.242 8.102 1 95.88 78 GLY A O 1
ATOM 599 N N . LEU A 1 79 ? -16.531 14.125 7.734 1 97.19 79 LEU A N 1
ATOM 600 C CA . LEU A 1 79 ? -15.258 13.594 8.203 1 97.19 79 LEU A CA 1
ATOM 601 C C . LEU A 1 79 ? -14.797 14.32 9.461 1 97.19 79 LEU A C 1
ATOM 603 O O . LEU A 1 79 ? -13.594 14.438 9.711 1 97.19 79 LEU A O 1
ATOM 607 N N . ASP A 1 80 ? -15.719 14.836 10.266 1 95.88 80 ASP A N 1
ATOM 608 C CA . ASP A 1 80 ? -15.43 15.68 11.422 1 95.88 80 ASP A CA 1
ATOM 609 C C . ASP A 1 80 ? -14.609 14.93 12.461 1 95.88 80 ASP A C 1
ATOM 611 O O . ASP A 1 80 ? -13.891 15.539 13.258 1 95.88 80 ASP A O 1
ATOM 615 N N . GLY A 1 81 ? -14.578 13.641 12.492 1 97.38 81 GLY A N 1
ATOM 616 C CA . GLY A 1 81 ? -13.852 12.859 13.484 1 97.38 81 GLY A CA 1
ATOM 617 C C . GLY A 1 81 ? -12.383 12.672 13.141 1 97.38 81 GLY A C 1
ATOM 618 O O . GLY A 1 81 ? -11.586 12.281 13.992 1 97.38 81 GLY A O 1
ATOM 619 N N . VAL A 1 82 ? -12 13 11.906 1 98.62 82 VAL A N 1
ATOM 620 C CA . VAL A 1 82 ? -10.617 12.836 11.453 1 98.62 82 VAL A CA 1
ATOM 621 C C . VAL A 1 82 ? -9.727 13.875 12.125 1 98.62 82 VAL A C 1
ATOM 623 O O . VAL A 1 82 ? -10.07 15.062 12.172 1 98.62 82 VAL A O 1
ATOM 626 N N . GLN A 1 83 ? -8.656 13.398 12.695 1 98.56 83 GLN A N 1
ATOM 627 C CA . GLN A 1 83 ? -7.672 14.312 13.266 1 98.56 83 GLN A CA 1
ATOM 628 C C . GLN A 1 83 ? -6.84 14.984 12.18 1 98.56 83 GLN A C 1
ATOM 630 O O . GLN A 1 83 ? -6.578 14.383 11.133 1 98.56 83 GLN A O 1
ATOM 635 N N . PHE A 1 84 ? -6.496 16.234 12.469 1 98.56 84 PHE A N 1
ATOM 636 C CA . PHE A 1 84 ? -5.73 16.969 11.469 1 98.56 84 PHE A CA 1
ATOM 637 C C . PHE A 1 84 ? -4.52 17.641 12.109 1 98.56 84 PHE A C 1
ATOM 639 O O . PHE A 1 84 ? -4.656 18.406 13.07 1 98.56 84 PHE A O 1
ATOM 646 N N . ASP A 1 85 ? -3.33 17.344 11.578 1 98.25 85 ASP A N 1
ATOM 647 C CA . ASP A 1 85 ? -2.072 17.906 12.062 1 98.25 85 ASP A CA 1
ATOM 648 C C . ASP A 1 85 ? -1.349 18.672 10.961 1 98.25 85 ASP A C 1
ATOM 650 O O . ASP A 1 85 ? -1.435 18.312 9.789 1 98.25 85 ASP A O 1
ATOM 654 N N . VAL A 1 86 ? -0.688 19.719 11.375 1 98.06 86 VAL A N 1
ATOM 655 C CA . VAL A 1 86 ? 0.138 20.5 10.469 1 98.06 86 VAL A CA 1
ATOM 656 C C . VAL A 1 86 ? 1.593 20.469 10.93 1 98.06 86 VAL A C 1
ATOM 658 O O . VAL A 1 86 ? 1.878 20.625 12.117 1 98.06 86 VAL A O 1
ATOM 661 N N . LYS A 1 87 ? 2.453 20.172 10.016 1 97.12 87 LYS A N 1
ATOM 662 C CA . LYS A 1 87 ? 3.893 20.172 10.266 1 97.12 87 LYS A CA 1
ATOM 663 C C . LYS A 1 87 ? 4.621 21.125 9.328 1 97.12 87 LYS A C 1
ATOM 665 O O . LYS A 1 87 ? 4.086 21.516 8.289 1 97.12 87 LYS A O 1
ATOM 670 N N . PHE A 1 88 ? 5.824 21.609 9.742 1 95.5 88 PHE A N 1
ATOM 671 C CA . PHE A 1 88 ? 6.633 22.516 8.93 1 95.5 88 PHE A CA 1
ATOM 672 C C . PHE A 1 88 ? 7.973 21.875 8.578 1 95.5 88 PHE A C 1
ATOM 674 O O . PHE A 1 88 ? 8.742 21.5 9.461 1 95.5 88 PHE A O 1
ATOM 681 N N . GLY A 1 89 ? 8.219 21.656 7.238 1 95.06 89 GLY A N 1
ATOM 682 C CA . GLY A 1 89 ? 9.477 21.078 6.797 1 95.06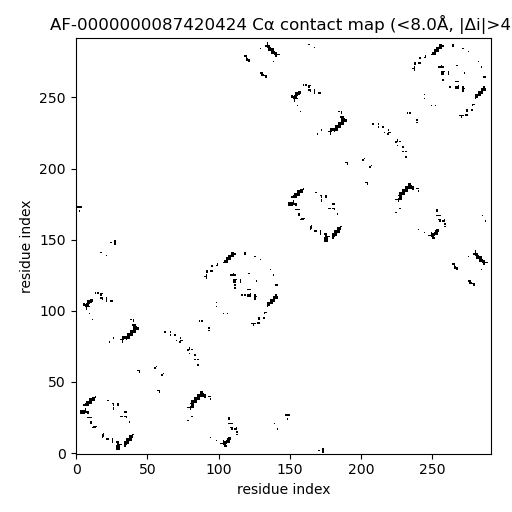 89 GLY A CA 1
ATOM 683 C C . GLY A 1 89 ? 9.352 20.25 5.531 1 95.06 89 GLY A C 1
ATOM 684 O O . GLY A 1 89 ? 8.617 20.609 4.613 1 95.06 89 GLY A O 1
ATOM 685 N N . ASP A 1 90 ? 10.18 19.203 5.395 1 94.31 90 ASP A N 1
ATOM 686 C CA . ASP A 1 90 ? 10.156 18.297 4.242 1 94.31 90 ASP A CA 1
ATOM 687 C C . ASP A 1 90 ? 9.039 17.266 4.371 1 94.31 90 ASP A C 1
ATOM 689 O O . ASP A 1 90 ? 9.023 16.484 5.32 1 94.31 90 ASP A O 1
ATOM 693 N N . PRO A 1 91 ? 8.195 17.219 3.43 1 95.19 91 PRO A N 1
ATOM 694 C CA . PRO A 1 91 ? 7.023 16.359 3.555 1 95.19 91 PRO A CA 1
ATOM 695 C C . PRO A 1 91 ? 7.391 14.883 3.715 1 95.19 91 PRO A C 1
ATOM 697 O O . PRO A 1 91 ? 6.871 14.211 4.609 1 95.19 91 PRO A O 1
ATOM 700 N N . GLY A 1 92 ? 8.234 14.383 2.859 1 93.88 92 GLY A N 1
ATOM 701 C CA . GLY A 1 92 ? 8.594 12.977 2.939 1 93.88 92 GLY A CA 1
ATOM 702 C C . GLY A 1 92 ? 9.133 12.578 4.297 1 93.88 92 GLY A C 1
ATOM 703 O O . GLY A 1 92 ? 8.711 11.562 4.863 1 93.88 92 GLY A O 1
ATOM 704 N N . PHE A 1 93 ? 9.945 13.367 4.82 1 95.25 93 PHE A N 1
ATOM 705 C CA . PHE A 1 93 ? 10.562 13.117 6.117 1 95.25 93 PHE A CA 1
ATOM 706 C C . PHE A 1 93 ? 9.539 13.258 7.238 1 95.25 93 PHE A C 1
ATOM 708 O O . PHE A 1 93 ? 9.398 12.367 8.078 1 95.25 93 PHE A O 1
ATOM 715 N N . LEU A 1 94 ? 8.852 14.273 7.23 1 97.5 94 LEU A N 1
ATOM 716 C CA . LEU A 1 94 ? 7.988 14.602 8.359 1 97.5 94 LEU A CA 1
ATOM 717 C C . LEU A 1 94 ? 6.785 13.664 8.406 1 97.5 94 LEU A C 1
ATOM 719 O O . LEU A 1 94 ? 6.293 13.336 9.492 1 97.5 94 LEU A O 1
ATOM 723 N N . ILE A 1 95 ? 6.309 13.18 7.277 1 98.06 95 ILE A N 1
ATOM 724 C CA . ILE A 1 95 ? 5.199 12.234 7.246 1 98.06 95 ILE A CA 1
ATOM 725 C C . ILE A 1 95 ? 5.633 10.914 7.879 1 98.06 95 ILE A C 1
ATOM 727 O O . ILE A 1 95 ? 4.914 10.352 8.711 1 98.06 95 ILE A O 1
ATOM 731 N N . THR A 1 96 ? 6.793 10.477 7.527 1 97.19 96 THR A N 1
ATOM 732 C CA . THR A 1 96 ? 7.309 9.227 8.07 1 97.19 96 THR A CA 1
ATOM 733 C C . THR A 1 96 ? 7.582 9.359 9.57 1 97.19 96 THR A C 1
ATOM 735 O O . THR A 1 96 ? 7.25 8.469 10.344 1 97.19 96 THR A O 1
ATOM 738 N N . GLU A 1 97 ? 8.188 10.445 9.938 1 97.81 97 GLU A N 1
ATOM 739 C CA . GLU A 1 97 ? 8.453 10.703 11.344 1 97.81 97 GLU A CA 1
ATOM 740 C C . GLU A 1 97 ? 7.152 10.773 12.148 1 97.81 97 GLU A C 1
ATOM 742 O O . GLU A 1 97 ? 7.062 10.211 13.242 1 97.81 97 GLU A O 1
ATOM 747 N N . PHE A 1 98 ? 6.215 11.477 11.594 1 98.44 98 PHE A N 1
ATOM 748 C CA . PHE A 1 98 ? 4.906 11.602 12.234 1 98.44 98 PHE A CA 1
ATOM 749 C C . PHE A 1 98 ? 4.273 10.234 12.438 1 98.44 98 PHE A C 1
ATOM 751 O O . PHE A 1 98 ? 3.768 9.938 13.523 1 98.44 98 PHE A O 1
ATOM 758 N N . ALA A 1 99 ? 4.312 9.367 11.438 1 98.06 99 ALA A N 1
ATOM 759 C CA . ALA A 1 99 ? 3.775 8.016 11.523 1 98.06 99 ALA A CA 1
ATOM 760 C C . ALA A 1 99 ? 4.508 7.195 12.586 1 98.06 99 ALA A C 1
ATOM 762 O O . ALA A 1 99 ? 3.887 6.457 13.352 1 98.06 99 ALA A O 1
ATOM 763 N N . THR A 1 100 ? 5.785 7.352 12.625 1 96.81 100 THR A N 1
ATOM 764 C CA . THR A 1 100 ? 6.598 6.633 13.594 1 96.81 100 THR A CA 1
ATOM 765 C C . THR A 1 100 ? 6.258 7.07 15.016 1 96.81 100 THR A C 1
ATOM 767 O O . THR A 1 100 ? 6.027 6.23 15.891 1 96.81 100 THR A O 1
ATOM 770 N N . ASP A 1 101 ? 6.207 8.367 15.172 1 97.69 101 ASP A N 1
ATOM 771 C CA . ASP A 1 101 ? 5.926 8.93 16.484 1 97.69 101 ASP A CA 1
ATOM 772 C C . ASP A 1 101 ? 4.559 8.484 17 1 97.69 101 ASP A C 1
ATOM 774 O O . ASP A 1 101 ? 4.371 8.266 18.188 1 97.69 101 ASP A O 1
ATOM 778 N N . LEU A 1 102 ? 3.615 8.359 16.078 1 97.62 102 LEU A N 1
ATOM 779 C CA . LEU A 1 102 ? 2.252 7.969 16.422 1 97.62 102 LEU A CA 1
ATOM 780 C C . LEU A 1 102 ? 2.139 6.453 16.562 1 97.62 102 LEU A C 1
ATOM 782 O O . LEU A 1 102 ? 1.083 5.938 16.922 1 97.62 102 LEU A O 1
ATOM 786 N N . ALA A 1 103 ? 3.262 5.715 16.203 1 96.88 103 ALA A N 1
ATOM 787 C CA . ALA A 1 103 ? 3.186 4.262 16.094 1 96.88 103 ALA A CA 1
ATOM 788 C C . ALA A 1 103 ? 2.035 3.844 15.18 1 96.88 103 ALA A C 1
ATOM 790 O O . ALA A 1 103 ? 1.218 2.998 15.547 1 96.88 103 ALA A O 1
ATOM 791 N N . ALA A 1 104 ? 2.004 4.453 13.984 1 97.81 104 ALA A N 1
ATOM 792 C CA . ALA A 1 104 ? 0.936 4.199 13.016 1 97.81 104 ALA A CA 1
ATOM 793 C C . ALA A 1 104 ? 0.907 2.732 12.602 1 97.81 104 ALA A C 1
ATOM 795 O O . ALA A 1 104 ? 1.957 2.107 12.43 1 97.81 104 ALA A O 1
ATOM 796 N N . ASP A 1 105 ? -0.383 2.299 12.344 1 96.06 105 ASP A N 1
ATOM 797 C CA . ASP A 1 105 ? -0.614 0.938 11.875 1 96.06 105 ASP A CA 1
ATOM 798 C C . ASP A 1 105 ? -0.667 0.889 10.344 1 96.06 105 ASP A C 1
ATOM 800 O O . ASP A 1 105 ? -0.576 -0.187 9.75 1 96.06 105 ASP A O 1
ATOM 804 N N . LEU A 1 106 ? -0.865 2.006 9.859 1 97.56 106 LEU A N 1
ATOM 805 C CA . LEU A 1 106 ? -1.069 2.102 8.414 1 97.56 106 LEU A CA 1
ATOM 806 C C . LEU A 1 106 ? -0.878 3.535 7.934 1 97.56 106 LEU A C 1
ATOM 808 O O . LEU A 1 106 ? -1.318 4.48 8.594 1 97.56 106 LEU A O 1
ATOM 812 N N . ILE A 1 107 ? -0.208 3.689 6.883 1 98.31 107 ILE A N 1
ATOM 813 C CA . ILE A 1 107 ? -0.222 4.941 6.133 1 98.31 107 ILE A CA 1
ATOM 814 C C . ILE A 1 107 ? -1.008 4.762 4.836 1 98.31 107 ILE A C 1
ATOM 816 O O . ILE A 1 107 ? -0.796 3.791 4.105 1 98.31 107 ILE A O 1
ATOM 820 N N . VAL A 1 108 ? -1.957 5.613 4.559 1 98.25 108 VAL A N 1
ATOM 821 C CA . VAL A 1 108 ? -2.658 5.695 3.279 1 98.25 108 VAL A CA 1
ATOM 822 C C . VAL A 1 108 ? -2.188 6.93 2.512 1 98.25 108 VAL A C 1
ATOM 824 O O . VAL A 1 108 ? -2.289 8.055 3.01 1 98.25 108 VAL A O 1
ATOM 827 N N . ILE A 1 109 ? -1.692 6.715 1.297 1 97.12 109 ILE A N 1
ATOM 828 C CA . ILE A 1 109 ? -1.118 7.848 0.577 1 97.12 109 ILE A CA 1
ATOM 829 C C . ILE A 1 109 ? -1.451 7.734 -0.909 1 97.12 109 ILE A C 1
ATOM 831 O O . ILE A 1 109 ? -1.477 6.633 -1.465 1 97.12 109 ILE A O 1
ATOM 835 N N . SER A 1 110 ? -1.752 8.875 -1.48 1 94.81 110 SER A N 1
ATOM 836 C CA . SER A 1 110 ? -1.92 8.898 -2.93 1 94.81 110 SER A CA 1
ATOM 837 C C . SER A 1 110 ? -0.572 8.859 -3.643 1 94.81 110 SER A C 1
ATOM 839 O O . SER A 1 110 ? 0.392 9.484 -3.199 1 94.81 110 SER A O 1
ATOM 841 N N . SER A 1 111 ? -0.495 8.148 -4.773 1 92.25 111 SER A N 1
ATOM 842 C CA . SER A 1 111 ? 0.75 8.016 -5.523 1 92.25 111 SER A CA 1
ATOM 843 C C . SER A 1 111 ? 1.197 9.359 -6.09 1 92.25 111 SER A C 1
ATOM 845 O O . SER A 1 111 ? 2.387 9.562 -6.344 1 92.25 111 SER A O 1
ATOM 847 N N . HIS A 1 112 ? 0.139 10.188 -6.34 1 85.94 112 HIS A N 1
ATOM 848 C CA . HIS A 1 112 ? 0.443 11.508 -6.879 1 85.94 112 HIS A CA 1
ATOM 849 C C . HIS A 1 112 ? -0.402 12.586 -6.211 1 85.94 112 HIS A C 1
ATOM 851 O O . HIS A 1 112 ? -1.461 12.297 -5.652 1 85.94 112 HIS A O 1
ATOM 857 N N . GLY A 1 113 ? 0.17 13.75 -6.188 1 74.94 113 GLY A N 1
ATOM 858 C CA . GLY A 1 113 ? -0.502 14.922 -5.66 1 74.94 113 GLY A CA 1
ATOM 859 C C . GLY A 1 113 ? -0.58 16.062 -6.656 1 74.94 113 GLY A C 1
ATOM 860 O O . GLY A 1 113 ? -0.88 15.852 -7.836 1 74.94 113 GLY A O 1
ATOM 861 N N . TYR A 1 114 ? -0.388 17.188 -6.258 1 62.88 114 TYR A N 1
ATOM 862 C CA . TYR A 1 114 ? -0.526 18.406 -7.035 1 62.88 114 TYR A CA 1
ATOM 863 C C . TYR A 1 114 ? 0.357 18.375 -8.273 1 62.88 114 TYR A C 1
ATOM 865 O O . TYR A 1 114 ? -0.061 18.797 -9.359 1 62.88 114 TYR A O 1
ATOM 873 N N . GLY A 1 115 ? 1.577 18.016 -8.117 1 60.69 115 GLY A N 1
ATOM 874 C CA . GLY A 1 115 ? 2.512 18.203 -9.211 1 60.69 115 GLY A CA 1
ATOM 875 C C . GLY A 1 115 ? 2.578 17.016 -10.156 1 60.69 115 GLY A C 1
ATOM 876 O O . GLY A 1 115 ? 3.273 17.062 -11.172 1 60.69 115 GLY A O 1
ATOM 877 N N . GLY A 1 116 ? 1.9 15.906 -9.938 1 60.44 116 GLY A N 1
ATOM 878 C CA . GLY A 1 116 ? 2.227 14.719 -10.711 1 60.44 116 GLY A CA 1
ATOM 879 C C . GLY A 1 116 ? 1.105 14.289 -11.633 1 60.44 116 GLY A C 1
ATOM 880 O O . GLY A 1 116 ? -0.066 14.297 -11.25 1 60.44 116 GLY A O 1
ATOM 881 N N . PHE A 1 117 ? 1.173 14.602 -12.953 1 59.84 117 PHE A N 1
ATOM 882 C CA . PHE A 1 117 ? 0.093 14.344 -13.898 1 59.84 117 PHE A CA 1
ATOM 883 C C . PHE A 1 117 ? 0.164 12.914 -14.43 1 59.84 117 PHE A C 1
ATOM 885 O O . PHE A 1 117 ? -0.751 12.461 -15.117 1 59.84 117 PHE A O 1
ATOM 892 N N . LYS A 1 118 ? 1.309 12.336 -14.258 1 60.19 118 LYS A N 1
ATOM 893 C CA . LYS A 1 118 ? 1.274 11.109 -15.039 1 60.19 118 LYS A CA 1
ATOM 894 C C . LYS A 1 118 ? 0.864 9.914 -14.18 1 60.19 118 LYS A C 1
ATOM 896 O O . LYS A 1 118 ? 1.388 9.734 -13.078 1 60.19 118 LYS A O 1
ATOM 901 N N . ARG A 1 119 ? -0.152 9.18 -14.625 1 59.66 119 ARG A N 1
ATOM 902 C CA . ARG A 1 119 ? -0.833 8.07 -13.961 1 59.66 119 ARG A CA 1
ATOM 903 C C . ARG A 1 119 ? 0.167 7.031 -13.461 1 59.66 119 ARG A C 1
ATOM 905 O O . ARG A 1 119 ? -0.032 6.426 -12.406 1 59.66 119 ARG A O 1
ATOM 912 N N . LEU A 1 120 ? 1.257 6.934 -14.133 1 62.41 120 LEU A N 1
ATOM 913 C CA . LEU A 1 120 ? 2.115 5.801 -13.805 1 62.41 120 LEU A CA 1
ATOM 914 C C . LEU A 1 120 ? 3.402 6.273 -13.133 1 62.41 120 LEU A C 1
ATOM 916 O O . LEU A 1 120 ? 4.316 5.473 -12.906 1 62.41 120 LEU A O 1
ATOM 920 N N . VAL A 1 121 ? 3.33 7.539 -12.688 1 77.31 121 VAL A N 1
ATOM 921 C CA . VAL A 1 121 ? 4.535 8.047 -12.047 1 77.31 121 VAL A CA 1
ATOM 922 C C . VAL A 1 121 ? 4.293 8.203 -10.547 1 77.31 121 VAL A C 1
ATOM 924 O O . VAL A 1 121 ? 3.273 8.758 -10.133 1 77.31 121 VAL A O 1
ATOM 927 N N . LEU A 1 122 ? 5.148 7.566 -9.789 1 88.81 122 LEU A N 1
ATOM 928 C CA . LEU A 1 122 ? 5.125 7.703 -8.336 1 88.81 122 LEU A CA 1
ATOM 929 C C . LEU A 1 122 ? 5.707 9.047 -7.906 1 88.81 122 LEU A C 1
ATOM 931 O O . LEU A 1 122 ? 6.816 9.406 -8.312 1 88.81 122 LEU A O 1
ATOM 935 N N . GLY A 1 123 ? 4.938 9.789 -7.207 1 90.94 123 GLY A N 1
ATOM 936 C CA . GLY A 1 123 ? 5.426 11.07 -6.711 1 90.94 123 GLY A CA 1
ATOM 937 C C . GLY A 1 123 ? 6.574 10.93 -5.73 1 90.94 123 GLY A C 1
ATOM 938 O O . GLY A 1 123 ? 6.719 9.891 -5.082 1 90.94 123 GLY A O 1
ATOM 939 N N . SER A 1 124 ? 7.289 11.961 -5.543 1 90.5 124 SER A N 1
ATOM 940 C CA . SER A 1 124 ? 8.492 11.961 -4.723 1 90.5 124 SER A CA 1
ATOM 941 C C . SER A 1 124 ? 8.156 11.742 -3.25 1 90.5 124 SER A C 1
ATOM 943 O O . SER A 1 124 ? 8.867 11.023 -2.545 1 90.5 124 SER A O 1
ATOM 945 N N . VAL A 1 125 ? 7.109 12.352 -2.785 1 93.69 125 VAL A N 1
ATOM 946 C CA . VAL A 1 125 ? 6.727 12.203 -1.385 1 93.69 125 VAL A CA 1
ATOM 947 C C . VAL A 1 125 ? 6.27 10.773 -1.124 1 93.69 125 VAL A C 1
ATOM 949 O O . VAL A 1 125 ? 6.711 10.141 -0.161 1 93.69 125 VAL A O 1
ATOM 952 N N . ALA A 1 126 ? 5.391 10.289 -1.981 1 94.62 126 ALA A N 1
ATOM 953 C CA . ALA A 1 126 ? 4.934 8.906 -1.846 1 94.62 126 ALA A CA 1
ATOM 954 C C . ALA A 1 126 ? 6.109 7.934 -1.854 1 94.62 126 ALA A C 1
ATOM 956 O O . ALA A 1 126 ? 6.164 7.012 -1.039 1 94.62 126 ALA A O 1
ATOM 957 N N . GLU A 1 127 ? 6.984 8.164 -2.736 1 93.19 127 GLU A N 1
ATOM 958 C CA . GLU A 1 127 ? 8.156 7.301 -2.83 1 93.19 127 GLU A CA 1
ATOM 959 C C . GLU A 1 127 ? 8.945 7.301 -1.526 1 93.19 127 GLU A C 1
ATOM 961 O O . GLU A 1 127 ? 9.336 6.242 -1.029 1 93.19 127 GLU A O 1
ATOM 966 N N . ARG A 1 128 ? 9.219 8.438 -1.029 1 93.81 128 ARG A N 1
ATOM 967 C CA . ARG A 1 128 ? 9.969 8.547 0.216 1 93.81 128 ARG A CA 1
ATOM 968 C C . ARG A 1 128 ? 9.234 7.867 1.364 1 93.81 128 ARG A C 1
ATOM 970 O O . ARG A 1 128 ? 9.844 7.156 2.166 1 93.81 128 ARG A O 1
ATOM 977 N N . VAL A 1 129 ? 7.992 8.062 1.451 1 96.12 129 VAL A N 1
ATOM 978 C CA . VAL A 1 129 ? 7.188 7.473 2.512 1 96.12 129 VAL A CA 1
ATOM 979 C C . VAL A 1 129 ? 7.246 5.949 2.418 1 96.12 129 VAL A C 1
ATOM 981 O O . VAL A 1 129 ? 7.484 5.27 3.42 1 96.12 129 VAL A O 1
ATOM 984 N N . ILE A 1 130 ? 7.09 5.414 1.259 1 95.19 130 ILE A N 1
ATOM 985 C CA . ILE A 1 130 ? 7.09 3.969 1.053 1 95.19 130 ILE A CA 1
ATOM 986 C C . ILE A 1 130 ? 8.438 3.389 1.471 1 95.19 130 ILE A C 1
ATOM 988 O O . ILE A 1 130 ? 8.492 2.348 2.131 1 95.19 130 ILE A O 1
ATOM 992 N N . ARG A 1 131 ? 9.445 4.055 1.168 1 92.75 131 ARG A N 1
ATOM 993 C CA . ARG A 1 131 ? 10.797 3.547 1.404 1 92.75 131 ARG A CA 1
ATOM 994 C C . ARG A 1 131 ? 11.148 3.596 2.889 1 92.75 131 ARG A C 1
ATOM 996 O O . ARG A 1 131 ? 11.898 2.754 3.381 1 92.75 131 ARG A O 1
ATOM 1003 N N . HIS A 1 132 ? 10.531 4.508 3.613 1 93.19 132 HIS A N 1
ATOM 1004 C CA . HIS A 1 132 ? 11.078 4.77 4.941 1 93.19 132 HIS A CA 1
ATOM 1005 C C . HIS A 1 132 ? 10.055 4.449 6.027 1 93.19 132 HIS A C 1
ATOM 1007 O O . HIS A 1 132 ? 10.383 4.445 7.215 1 93.19 132 HIS A O 1
ATOM 1013 N N . ALA A 1 133 ? 8.867 4.215 5.629 1 93.88 133 ALA A N 1
ATOM 1014 C CA . ALA A 1 133 ? 7.844 3.883 6.617 1 93.88 133 ALA A CA 1
ATOM 1015 C C . ALA A 1 133 ? 8.18 2.578 7.332 1 93.88 133 ALA A C 1
ATOM 1017 O O . ALA A 1 133 ? 8.664 1.629 6.711 1 93.88 133 ALA A O 1
ATOM 1018 N N . ASP A 1 134 ? 7.832 2.502 8.625 1 91.81 134 ASP A N 1
ATOM 1019 C CA . ASP A 1 134 ? 8.047 1.283 9.398 1 91.81 134 ASP A CA 1
ATOM 1020 C C . ASP A 1 134 ? 6.746 0.502 9.562 1 91.81 134 ASP A C 1
ATOM 1022 O O . ASP A 1 134 ? 6.699 -0.495 10.289 1 91.81 134 ASP A O 1
ATOM 1026 N N . CYS A 1 135 ? 5.715 0.936 8.984 1 94.81 135 CYS A N 1
ATOM 1027 C CA . CYS A 1 135 ? 4.41 0.289 8.992 1 94.81 135 CYS A CA 1
ATOM 1028 C C . CYS A 1 135 ? 3.9 0.071 7.574 1 94.81 135 CYS A C 1
ATOM 1030 O O . CYS A 1 135 ? 4.5 0.559 6.613 1 94.81 135 CYS A O 1
ATOM 1032 N N . PRO A 1 136 ? 2.848 -0.706 7.383 1 96.75 136 PRO A N 1
ATOM 1033 C CA . PRO A 1 136 ? 2.277 -0.888 6.047 1 96.75 136 PRO A CA 1
ATOM 1034 C C . PRO A 1 136 ? 1.854 0.43 5.402 1 96.75 136 PRO A C 1
ATOM 1036 O O . PRO A 1 136 ? 1.442 1.359 6.102 1 96.75 136 PRO A O 1
ATOM 1039 N N . VAL A 1 137 ? 1.979 0.479 4.09 1 97.56 137 VAL A N 1
ATOM 1040 C CA . VAL A 1 137 ? 1.581 1.654 3.32 1 97.56 137 VAL A CA 1
ATOM 1041 C C . VAL A 1 137 ? 0.624 1.243 2.203 1 97.56 137 VAL A C 1
ATOM 1043 O O . VAL A 1 137 ? 0.935 0.354 1.408 1 97.56 137 VAL A O 1
ATOM 1046 N N . LEU A 1 138 ? -0.527 1.82 2.219 1 97.75 138 LEU A N 1
ATOM 1047 C CA . LEU A 1 138 ? -1.45 1.694 1.097 1 97.75 138 LEU A CA 1
ATOM 1048 C C . LEU A 1 138 ? -1.28 2.854 0.121 1 97.75 138 LEU A C 1
ATOM 1050 O O . LEU A 1 138 ? -1.532 4.008 0.472 1 97.75 138 LEU A O 1
ATOM 1054 N N . VAL A 1 139 ? -0.857 2.549 -1.046 1 97.12 139 VAL A N 1
ATOM 1055 C CA . VAL A 1 139 ? -0.672 3.535 -2.105 1 97.12 139 VAL A CA 1
ATOM 1056 C C . VAL A 1 139 ? -1.886 3.531 -3.031 1 97.12 139 VAL A C 1
ATOM 1058 O O . VAL A 1 139 ? -2.156 2.537 -3.709 1 97.12 139 VAL A O 1
ATOM 1061 N N . LEU A 1 140 ? -2.557 4.629 -3.039 1 96.19 140 LEU A N 1
ATOM 1062 C CA . LEU A 1 140 ? -3.748 4.75 -3.871 1 96.19 140 LEU A CA 1
ATOM 1063 C C . LEU A 1 140 ? -3.4 5.34 -5.234 1 96.19 140 LEU A C 1
ATOM 1065 O O . LEU A 1 140 ? -2.453 6.121 -5.355 1 96.19 140 LEU A O 1
ATOM 1069 N N . ARG A 1 141 ? -4.039 4.848 -6.219 1 88.81 141 ARG A N 1
ATOM 1070 C CA . ARG A 1 141 ? -3.859 5.336 -7.582 1 88.81 141 ARG A CA 1
ATOM 1071 C C . ARG A 1 141 ? -5.16 5.906 -8.133 1 88.81 141 ARG A C 1
ATOM 1073 O O . ARG A 1 141 ? -6.25 5.496 -7.727 1 88.81 141 ARG A O 1
ATOM 1080 N N . ARG A 1 142 ? -4.949 6.992 -8.914 1 69.38 142 ARG A N 1
ATOM 1081 C CA . ARG A 1 142 ? -6.113 7.633 -9.508 1 69.38 142 ARG A CA 1
ATOM 1082 C C . ARG A 1 142 ? -6.883 6.656 -10.391 1 69.38 142 ARG A C 1
ATOM 1084 O O . ARG A 1 142 ? -6.281 5.879 -11.133 1 69.38 142 ARG A O 1
ATOM 1091 N N . SER A 1 143 ? -8.141 6.262 -9.961 1 56.53 143 SER A N 1
ATOM 1092 C CA . SER A 1 143 ? -9.008 5.5 -10.852 1 56.53 143 SER A CA 1
ATOM 1093 C C . SER A 1 143 ? -9.281 6.262 -12.148 1 56.53 143 SER A C 1
ATOM 1095 O O . SER A 1 143 ? -9.391 7.488 -12.141 1 56.53 143 SER A O 1
ATOM 1097 N N . ASP A 1 144 ? -8.531 6.027 -13.234 1 44.16 144 ASP A N 1
ATOM 1098 C CA . ASP A 1 144 ? -9.062 6.652 -14.445 1 44.16 144 ASP A CA 1
ATOM 1099 C C . ASP A 1 144 ? -10.586 6.547 -14.492 1 44.16 144 ASP A C 1
ATOM 1101 O O . ASP A 1 144 ? -11.133 5.449 -14.617 1 44.16 144 ASP A O 1
ATOM 1105 N N . ALA A 1 145 ? -11.422 6.973 -13.633 1 33.78 145 ALA A N 1
ATOM 1106 C CA . ALA A 1 145 ? -12.844 7.023 -13.984 1 33.78 145 ALA A CA 1
ATOM 1107 C C . ALA A 1 145 ? -13.023 7.516 -15.422 1 33.78 145 ALA A C 1
ATOM 1109 O O . ALA A 1 145 ? -14.133 7.477 -15.961 1 33.78 145 ALA A O 1
ATOM 1110 N N . GLU A 1 146 ? -12.266 8.391 -16.062 1 31.73 146 GLU A N 1
ATOM 1111 C CA . GLU A 1 146 ? -12.992 8.875 -17.234 1 31.73 146 GLU A CA 1
ATOM 1112 C C . GLU A 1 146 ? -13.148 7.773 -18.281 1 31.73 146 GLU A C 1
ATOM 1114 O O . GLU A 1 146 ? -12.258 6.945 -18.469 1 31.73 146 GLU A O 1
ATOM 1119 N N . MET B 1 1 ? -19.969 4.438 -2.791 1 67.25 1 MET B N 1
ATOM 1120 C CA . MET B 1 1 ? -19.656 3.014 -2.752 1 67.25 1 MET B CA 1
ATOM 1121 C C . MET B 1 1 ? -18.484 2.734 -1.812 1 67.25 1 MET B C 1
ATOM 1123 O O . MET B 1 1 ? -17.609 3.578 -1.646 1 67.25 1 MET B O 1
ATOM 1127 N N . SER B 1 2 ? -18.469 1.611 -1.085 1 88.31 2 SER B N 1
ATOM 1128 C CA . SER B 1 2 ? -17.484 1.27 -0.073 1 88.31 2 SER B CA 1
ATOM 1129 C C . SER B 1 2 ? -16.172 0.801 -0.715 1 88.31 2 SER B C 1
ATOM 1131 O O . SER B 1 2 ? -16.188 0.154 -1.765 1 88.31 2 SER B O 1
ATOM 1133 N N . TRP B 1 3 ? -15.148 1.201 -0.219 1 91.94 3 TRP B N 1
ATOM 1134 C CA . TRP B 1 3 ? -13.836 0.847 -0.756 1 91.94 3 TRP B CA 1
ATOM 1135 C C . TRP B 1 3 ? -13.516 -0.618 -0.482 1 91.94 3 TRP B C 1
ATOM 1137 O O . TRP B 1 3 ? -12.844 -1.272 -1.281 1 91.94 3 TRP B O 1
ATOM 1147 N N . LEU B 1 4 ? -13.992 -1.123 0.65 1 93.31 4 LEU B N 1
ATOM 1148 C CA . LEU B 1 4 ? -13.875 -2.529 1.019 1 93.31 4 LEU B CA 1
ATOM 1149 C C . LEU B 1 4 ? -15.25 -3.199 1.042 1 93.31 4 LEU B C 1
ATOM 1151 O O . LEU B 1 4 ? -16.266 -2.545 1.304 1 93.31 4 LEU B O 1
ATOM 1155 N N . PRO B 1 5 ? -15.312 -4.473 0.814 1 95.94 5 PRO B N 1
ATOM 1156 C CA . PRO B 1 5 ? -14.258 -5.422 0.442 1 95.94 5 PRO B CA 1
ATOM 1157 C C . PRO B 1 5 ? -13.914 -5.367 -1.044 1 95.94 5 PRO B C 1
ATOM 1159 O O . PRO B 1 5 ? -14.703 -4.871 -1.848 1 95.94 5 PRO B O 1
ATOM 1162 N N . LYS B 1 6 ? -12.734 -5.832 -1.339 1 96.69 6 LYS B N 1
ATOM 1163 C CA . LYS B 1 6 ? -12.281 -5.875 -2.725 1 96.69 6 LYS B CA 1
ATOM 1164 C C . LYS B 1 6 ? -12.703 -7.172 -3.404 1 96.69 6 LYS B C 1
ATOM 1166 O O . LYS B 1 6 ? -12.875 -8.195 -2.742 1 96.69 6 LYS B O 1
ATOM 1171 N N . ARG B 1 7 ? -12.758 -7.094 -4.758 1 96.88 7 ARG B N 1
ATOM 1172 C CA . ARG B 1 7 ? -13.281 -8.25 -5.484 1 96.88 7 ARG B CA 1
ATOM 1173 C C . ARG B 1 7 ? -12.18 -8.938 -6.277 1 96.88 7 ARG B C 1
ATOM 1175 O O . ARG B 1 7 ? -12.344 -10.078 -6.719 1 96.88 7 ARG B O 1
ATOM 1182 N N . LYS B 1 8 ? -11.156 -8.273 -6.547 1 98.25 8 LYS B N 1
ATOM 1183 C CA . LYS B 1 8 ? -9.992 -8.836 -7.23 1 98.25 8 LYS B CA 1
ATOM 1184 C C . LYS B 1 8 ? -8.695 -8.375 -6.57 1 98.25 8 LYS B C 1
ATOM 1186 O O . LYS B 1 8 ? -8.164 -7.312 -6.895 1 98.25 8 LYS B O 1
ATOM 1191 N N . VAL B 1 9 ? -8.195 -9.227 -5.715 1 98.56 9 VAL B N 1
ATOM 1192 C CA . VAL B 1 9 ? -6.973 -8.922 -4.977 1 98.56 9 VAL B CA 1
ATOM 1193 C C . VAL B 1 9 ? -5.836 -9.812 -5.465 1 98.56 9 VAL B C 1
ATOM 1195 O O . VAL B 1 9 ? -5.965 -11.039 -5.484 1 98.56 9 VAL B O 1
ATOM 1198 N N . VAL B 1 10 ? -4.801 -9.18 -5.879 1 98.81 10 VAL B N 1
ATOM 1199 C CA . VAL B 1 10 ? -3.623 -9.93 -6.297 1 98.81 10 VAL B CA 1
ATOM 1200 C C . VAL B 1 10 ? -2.568 -9.898 -5.191 1 98.81 10 VAL B C 1
ATOM 1202 O O . VAL B 1 10 ? -2.318 -8.844 -4.598 1 98.81 10 VAL B O 1
ATOM 1205 N N . ILE B 1 11 ? -1.933 -11 -4.898 1 98.62 11 ILE B N 1
ATOM 1206 C CA . ILE B 1 11 ? -0.865 -11.062 -3.906 1 98.62 11 ILE B CA 1
ATOM 1207 C C . ILE B 1 11 ? 0.283 -11.922 -4.441 1 98.62 11 ILE B C 1
ATOM 1209 O O . ILE B 1 11 ? 0.139 -13.133 -4.598 1 98.62 11 ILE B O 1
ATOM 1213 N N . PRO B 1 12 ? 1.413 -11.32 -4.789 1 98.31 12 PRO B N 1
ATOM 1214 C CA . PRO B 1 12 ? 2.598 -12.102 -5.145 1 98.31 12 PRO B CA 1
ATOM 1215 C C . PRO B 1 12 ? 3.145 -12.906 -3.969 1 98.31 12 PRO B C 1
ATOM 1217 O O . PRO B 1 12 ? 3.225 -12.398 -2.848 1 98.31 12 PRO B O 1
ATOM 1220 N N . VAL B 1 13 ? 3.521 -14.148 -4.25 1 96.88 13 VAL B N 1
ATOM 1221 C CA . VAL B 1 13 ? 4.055 -15.047 -3.232 1 96.88 13 VAL B CA 1
ATOM 1222 C C . VAL B 1 13 ? 5.371 -15.656 -3.713 1 96.88 13 VAL B C 1
ATOM 1224 O O . VAL B 1 13 ? 5.453 -16.172 -4.828 1 96.88 13 VAL B O 1
ATOM 1227 N N . ASP B 1 14 ? 6.375 -15.539 -2.875 1 94.38 14 ASP B N 1
ATOM 1228 C CA . ASP B 1 14 ? 7.656 -16.156 -3.207 1 94.38 14 ASP B CA 1
ATOM 1229 C C . ASP B 1 14 ? 8 -17.266 -2.223 1 94.38 14 ASP B C 1
ATOM 1231 O O . ASP B 1 14 ? 9.148 -17.719 -2.17 1 94.38 14 ASP B O 1
ATOM 1235 N N . PHE B 1 15 ? 7.043 -17.625 -1.335 1 93.81 15 PHE B N 1
ATOM 1236 C CA . PHE B 1 15 ? 7.082 -18.703 -0.349 1 93.81 15 PHE B CA 1
ATOM 1237 C C . PHE B 1 15 ? 7.988 -18.328 0.819 1 93.81 15 PHE B C 1
ATOM 1239 O O . PHE B 1 15 ? 8.297 -19.172 1.665 1 93.81 15 PHE B O 1
ATOM 1246 N N . SER B 1 16 ? 8.477 -17.094 0.84 1 90.62 16 SER B N 1
ATOM 1247 C CA . SER B 1 16 ? 9.039 -16.594 2.094 1 90.62 16 SER B CA 1
ATOM 1248 C C . SER B 1 16 ? 7.973 -16.516 3.18 1 90.62 16 SER B C 1
ATOM 1250 O O . SER B 1 16 ? 6.781 -16.438 2.881 1 90.62 16 SER B O 1
ATOM 1252 N N . GLU B 1 17 ? 8.375 -16.531 4.41 1 89.06 17 GLU B N 1
ATOM 1253 C CA . GLU B 1 17 ? 7.441 -16.422 5.523 1 89.06 17 GLU B CA 1
ATOM 1254 C C . GLU B 1 17 ? 6.617 -15.133 5.422 1 89.06 17 GLU B C 1
ATOM 1256 O O . GLU B 1 17 ? 5.406 -15.148 5.648 1 89.06 17 GLU B O 1
ATOM 1261 N N . THR B 1 18 ? 7.246 -14.109 5.023 1 89.31 18 THR B N 1
ATOM 1262 C CA . THR B 1 18 ? 6.578 -12.812 4.93 1 89.31 18 THR B CA 1
ATOM 1263 C C . THR B 1 18 ? 5.523 -12.828 3.83 1 89.31 18 THR B C 1
ATOM 1265 O O . THR B 1 18 ? 4.418 -12.305 4.016 1 89.31 18 THR B O 1
ATOM 1268 N N . SER B 1 19 ? 5.832 -13.43 2.68 1 93.44 19 SER B N 1
ATOM 1269 C CA . SER B 1 19 ? 4.879 -13.438 1.575 1 93.44 19 SER B CA 1
ATOM 1270 C C . SER B 1 19 ? 3.697 -14.359 1.871 1 93.44 19 SER B C 1
ATOM 1272 O O . SER B 1 19 ? 2.562 -14.055 1.49 1 93.44 19 SER B O 1
ATOM 1274 N N . LEU B 1 20 ? 4.008 -15.469 2.566 1 93.81 20 LEU B N 1
ATOM 1275 C CA . LEU B 1 20 ? 2.936 -16.391 2.914 1 93.81 20 LEU B CA 1
ATOM 1276 C C . LEU B 1 20 ? 2.029 -15.805 3.986 1 93.81 20 LEU B C 1
ATOM 1278 O O . LEU B 1 20 ? 0.804 -15.891 3.891 1 93.81 20 LEU B O 1
ATOM 1282 N N . ASP B 1 21 ? 2.582 -15.164 4.945 1 91.31 21 ASP B N 1
ATOM 1283 C CA . ASP B 1 21 ? 1.817 -14.523 6.008 1 91.31 21 ASP B CA 1
ATOM 1284 C C . ASP B 1 21 ? 0.92 -13.422 5.445 1 91.31 21 ASP B C 1
ATOM 1286 O O . ASP B 1 21 ? -0.157 -13.156 5.984 1 91.31 21 ASP B O 1
ATOM 1290 N N . ALA B 1 22 ? 1.321 -12.828 4.348 1 95 22 ALA B N 1
ATOM 1291 C CA . ALA B 1 22 ? 0.597 -11.719 3.732 1 95 22 ALA B CA 1
ATOM 1292 C C . ALA B 1 22 ? -0.729 -12.188 3.141 1 95 22 ALA B C 1
ATOM 1294 O O . ALA B 1 22 ? -1.637 -11.383 2.916 1 95 22 ALA B O 1
ATOM 1295 N N . ILE B 1 23 ? -0.87 -13.469 2.879 1 97 23 ILE B N 1
ATOM 1296 C CA . ILE B 1 23 ? -2.072 -14 2.246 1 97 23 ILE B CA 1
ATOM 1297 C C . ILE B 1 23 ? -3.275 -13.781 3.16 1 97 23 ILE B C 1
ATOM 1299 O O . ILE B 1 23 ? -4.367 -13.445 2.691 1 97 23 ILE B O 1
ATOM 1303 N N . ALA B 1 24 ? -3.064 -13.938 4.441 1 95.25 24 ALA B N 1
ATOM 1304 C CA . ALA B 1 24 ? -4.152 -13.719 5.391 1 95.25 24 ALA B CA 1
ATOM 1305 C C . ALA B 1 24 ? -4.668 -12.281 5.32 1 95.25 24 ALA B C 1
ATOM 1307 O O . ALA B 1 24 ? -5.879 -12.047 5.379 1 95.25 24 ALA B O 1
ATOM 1308 N N . THR B 1 25 ? -3.787 -11.336 5.199 1 96 25 THR B N 1
ATOM 1309 C CA . THR B 1 25 ? -4.168 -9.938 5.051 1 96 25 THR B CA 1
ATOM 1310 C C . THR B 1 25 ? -4.98 -9.727 3.775 1 96 25 THR B C 1
ATOM 1312 O O . THR B 1 25 ? -6.016 -9.062 3.793 1 96 25 THR B O 1
ATOM 1315 N N . ALA B 1 26 ? -4.52 -10.289 2.682 1 97.69 26 ALA B N 1
ATOM 1316 C CA . ALA B 1 26 ? -5.234 -10.18 1.411 1 97.69 26 ALA B CA 1
ATOM 1317 C C . ALA B 1 26 ? -6.656 -10.719 1.531 1 97.69 26 ALA B C 1
ATOM 1319 O O . ALA B 1 26 ? -7.602 -10.109 1.028 1 97.69 26 ALA B O 1
ATOM 1320 N N . VAL B 1 27 ? -6.766 -11.805 2.242 1 97.56 27 VAL B N 1
ATOM 1321 C CA . VAL B 1 27 ? -8.07 -12.445 2.408 1 97.56 27 VAL B CA 1
ATOM 1322 C C . VAL B 1 27 ? -8.984 -11.539 3.234 1 97.56 27 VAL B C 1
ATOM 1324 O O . VAL B 1 27 ? -10.18 -11.43 2.951 1 97.56 27 VAL B O 1
ATOM 1327 N N . GLU B 1 28 ? -8.469 -10.859 4.184 1 95.88 28 GLU B N 1
ATOM 1328 C CA . GLU B 1 28 ? -9.266 -9.961 5.023 1 95.88 28 GLU B CA 1
ATOM 1329 C C . GLU B 1 28 ? -9.75 -8.758 4.227 1 95.88 28 GLU B C 1
ATOM 1331 O O . GLU B 1 28 ? -10.781 -8.164 4.559 1 95.88 28 GLU B O 1
ATOM 1336 N N . MET B 1 29 ? -9.031 -8.414 3.182 1 96.38 29 MET B N 1
ATOM 1337 C CA . MET B 1 29 ? -9.391 -7.25 2.379 1 96.38 29 MET B CA 1
ATOM 1338 C C . MET B 1 29 ? -10.383 -7.625 1.285 1 96.38 29 MET B C 1
ATOM 1340 O O . MET B 1 29 ? -11 -6.75 0.674 1 96.38 29 MET B O 1
ATOM 1344 N N . ALA B 1 30 ? -10.508 -8.891 1.044 1 97.38 30 ALA B N 1
ATOM 1345 C CA . ALA B 1 30 ? -11.328 -9.383 -0.06 1 97.38 30 ALA B CA 1
ATOM 1346 C C . ALA B 1 30 ? -12.727 -9.758 0.426 1 97.38 30 ALA B C 1
ATOM 1348 O O . ALA B 1 30 ? -12.93 -10 1.617 1 97.38 30 ALA B O 1
ATOM 1349 N N . ALA B 1 31 ? -13.664 -9.805 -0.513 1 96.44 31 ALA B N 1
ATOM 1350 C CA . ALA B 1 31 ? -15.023 -10.219 -0.176 1 96.44 31 ALA B CA 1
ATOM 1351 C C . ALA B 1 31 ? -15.078 -11.695 0.177 1 96.44 31 ALA B C 1
ATOM 1353 O O . ALA B 1 31 ? -15.867 -12.117 1.028 1 96.44 31 ALA B O 1
ATOM 1354 N N . SER B 1 32 ? -14.258 -12.445 -0.498 1 96.94 32 SER B N 1
ATOM 1355 C CA . SER B 1 32 ? -14.117 -13.883 -0.272 1 96.94 32 SER B CA 1
ATOM 1356 C C . SER B 1 32 ? -12.711 -14.367 -0.618 1 96.94 32 SER B C 1
ATOM 1358 O O . SER B 1 32 ? -11.984 -13.688 -1.347 1 96.94 32 SER B O 1
ATOM 1360 N N . PRO B 1 33 ? -12.352 -15.477 -0.05 1 97.56 33 PRO B N 1
ATOM 1361 C CA . PRO B 1 33 ? -11.039 -16.016 -0.414 1 97.56 33 PRO B CA 1
ATOM 1362 C C . PRO B 1 33 ? -10.891 -16.25 -1.916 1 97.56 33 PRO B C 1
ATOM 1364 O O . PRO B 1 33 ? -9.789 -16.109 -2.457 1 97.56 33 PRO B O 1
ATOM 1367 N N . SER B 1 34 ? -12.016 -16.547 -2.604 1 98.06 34 SER B N 1
ATOM 1368 C CA . SER B 1 34 ? -11.977 -16.812 -4.039 1 98.06 34 SER B CA 1
ATOM 1369 C C . SER B 1 34 ? -11.672 -15.539 -4.824 1 98.06 34 SER B C 1
ATOM 1371 O O . SER B 1 34 ? -11.352 -15.602 -6.016 1 98.06 34 SER B O 1
ATOM 1373 N N . ASP B 1 35 ? -11.773 -14.359 -4.176 1 98.5 35 ASP B N 1
ATOM 1374 C CA . ASP B 1 35 ? -11.477 -13.07 -4.797 1 98.5 35 ASP B CA 1
ATOM 1375 C C . ASP B 1 35 ? -9.992 -12.734 -4.676 1 98.5 35 ASP B C 1
ATOM 1377 O O . ASP B 1 35 ? -9.547 -11.68 -5.137 1 98.5 35 ASP B O 1
ATOM 1381 N N . VAL B 1 36 ? -9.219 -13.602 -4.039 1 98.75 36 VAL B N 1
ATOM 1382 C CA . VAL B 1 36 ? -7.781 -13.422 -3.854 1 98.75 36 VAL B CA 1
ATOM 1383 C C . VAL B 1 36 ? -7.02 -14.305 -4.836 1 98.75 36 VAL B C 1
ATOM 1385 O O . VAL B 1 36 ? -7.258 -15.508 -4.91 1 98.75 36 VAL B O 1
ATOM 1388 N N . HIS B 1 37 ? -6.164 -13.672 -5.559 1 98.81 37 HIS B N 1
ATOM 1389 C CA . HIS B 1 37 ? -5.328 -14.344 -6.551 1 98.81 37 HIS B CA 1
ATOM 1390 C C . HIS B 1 37 ? -3.854 -14.273 -6.16 1 98.81 37 HIS B C 1
ATOM 1392 O O . HIS B 1 37 ? -3.193 -13.258 -6.387 1 98.81 37 HIS B O 1
ATOM 1398 N N . ALA B 1 38 ? -3.389 -15.375 -5.582 1 98.75 38 ALA B N 1
ATOM 1399 C CA . ALA B 1 38 ? -1.953 -15.5 -5.336 1 98.75 38 ALA B CA 1
ATOM 1400 C C . ALA B 1 38 ? -1.207 -15.859 -6.617 1 98.75 38 ALA B C 1
ATOM 1402 O O . ALA B 1 38 ? -1.681 -16.688 -7.406 1 98.75 38 ALA B O 1
ATOM 1403 N N . VAL B 1 39 ? -0.066 -15.211 -6.832 1 98.69 39 VAL B N 1
ATOM 1404 C CA . VAL B 1 39 ? 0.702 -15.477 -8.039 1 98.69 39 VAL B CA 1
ATOM 1405 C C . VAL B 1 39 ? 2.172 -15.688 -7.684 1 98.69 39 VAL B C 1
ATOM 1407 O O . VAL B 1 39 ? 2.723 -14.977 -6.848 1 98.69 39 VAL B O 1
ATOM 1410 N N . HIS B 1 40 ? 2.727 -16.688 -8.195 1 98.31 40 HIS B N 1
ATOM 1411 C CA . HIS B 1 40 ? 4.148 -17 -8.094 1 98.31 40 HIS B CA 1
ATOM 1412 C C . HIS B 1 40 ? 4.816 -16.984 -9.461 1 98.31 40 HIS B C 1
ATOM 1414 O O . HIS B 1 40 ? 4.293 -17.562 -10.422 1 98.31 40 HIS B O 1
ATOM 1420 N N . VAL B 1 41 ? 5.969 -16.312 -9.531 1 97.19 41 VAL B N 1
ATOM 1421 C CA . VAL B 1 41 ? 6.688 -16.203 -10.797 1 97.19 41 VAL B CA 1
ATOM 1422 C C . VAL B 1 41 ? 7.984 -17 -10.727 1 97.19 41 VAL B C 1
ATOM 1424 O O . VAL B 1 41 ? 8.797 -16.797 -9.828 1 97.19 41 VAL B O 1
ATOM 1427 N N . LEU B 1 42 ? 8.109 -17.938 -11.617 1 94.5 42 LEU B N 1
ATOM 1428 C CA . LEU B 1 42 ? 9.312 -18.75 -11.75 1 94.5 42 LEU B CA 1
ATOM 1429 C C . LEU B 1 42 ? 10.219 -18.203 -12.844 1 94.5 42 LEU B C 1
ATOM 1431 O O . LEU B 1 42 ? 9.742 -17.703 -13.867 1 94.5 42 LEU B O 1
ATOM 1435 N N . ILE B 1 43 ? 11.531 -18.328 -12.555 1 87.25 43 ILE B N 1
ATOM 1436 C CA . ILE B 1 43 ? 12.484 -18.031 -13.617 1 87.25 43 ILE B CA 1
ATOM 1437 C C . ILE B 1 43 ? 12.555 -19.203 -14.586 1 87.25 43 ILE B C 1
ATOM 1439 O O . ILE B 1 43 ? 12.719 -20.344 -14.18 1 87.25 43 ILE B O 1
ATOM 1443 N N . PRO B 1 44 ? 12.5 -18.922 -15.836 1 84.69 44 PRO B N 1
ATOM 1444 C CA . PRO B 1 44 ? 12.57 -20.031 -16.797 1 84.69 44 PRO B CA 1
ATOM 1445 C C . PRO B 1 44 ? 13.93 -20.734 -16.797 1 84.69 44 PRO B C 1
ATOM 1447 O O . PRO B 1 44 ? 14.961 -20.094 -16.594 1 84.69 44 PRO B O 1
ATOM 1450 N N . LEU B 1 45 ? 13.914 -22.109 -16.906 1 74.62 45 LEU B N 1
ATOM 1451 C CA . LEU B 1 45 ? 15.133 -22.906 -16.938 1 74.62 45 LEU B CA 1
ATOM 1452 C C . LEU B 1 45 ? 15.945 -22.625 -18.188 1 74.62 45 LEU B C 1
ATOM 1454 O O . LEU B 1 45 ? 17.172 -22.75 -18.188 1 74.62 45 LEU B O 1
ATOM 1458 N N . GLU B 1 46 ? 15.25 -22.641 -19.391 1 64.5 46 GLU B N 1
ATOM 1459 C CA . GLU B 1 46 ? 16.016 -22.453 -20.625 1 64.5 46 GLU B CA 1
ATOM 1460 C C . GLU B 1 46 ? 17.062 -21.375 -20.469 1 64.5 46 GLU B C 1
ATOM 1462 O O . GLU B 1 46 ? 18.125 -21.438 -21.094 1 64.5 46 GLU B O 1
ATOM 1467 N N . GLY B 1 47 ? 16.844 -20.422 -19.906 1 58.12 47 GLY B N 1
ATOM 1468 C CA . GLY B 1 47 ? 17.875 -19.422 -19.719 1 58.12 47 GLY B CA 1
ATOM 1469 C C . GLY B 1 47 ? 18.953 -19.844 -18.75 1 58.12 47 GLY B C 1
ATOM 1470 O O . GLY B 1 47 ? 19.938 -19.125 -18.562 1 58.12 47 GLY B O 1
ATOM 1471 N N . LEU B 1 48 ? 18.578 -20.891 -18.031 1 57.28 48 LEU B N 1
ATOM 1472 C CA . LEU B 1 48 ? 19.594 -21.391 -17.125 1 57.28 48 LEU B CA 1
ATOM 1473 C C . LEU B 1 48 ? 20.609 -22.266 -17.875 1 57.28 48 LEU B C 1
ATOM 1475 O O . LEU B 1 48 ? 20.281 -22.828 -18.922 1 57.28 48 LEU B O 1
ATOM 1479 N N . SER B 1 49 ? 21.828 -22.203 -17.688 1 55.72 49 SER B N 1
ATOM 1480 C CA . SER B 1 49 ? 22.938 -22.812 -18.406 1 55.72 49 SER B CA 1
ATOM 1481 C C . SER B 1 49 ? 22.656 -24.281 -18.75 1 55.72 49 SER B C 1
ATOM 1483 O O . SER B 1 49 ? 22.062 -25 -17.953 1 55.72 49 SER B O 1
ATOM 1485 N N . PRO B 1 50 ? 22.875 -24.688 -20.078 1 51.88 50 PRO B N 1
ATOM 1486 C CA . PRO B 1 50 ? 22.719 -26.016 -20.656 1 51.88 50 PRO B CA 1
ATOM 1487 C C . PRO B 1 50 ? 23.125 -27.141 -19.688 1 51.88 50 PRO B C 1
ATOM 1489 O O . PRO B 1 50 ? 22.625 -28.25 -19.797 1 51.88 50 PRO B O 1
ATOM 1492 N N . GLY B 1 51 ? 24.141 -26.906 -19.047 1 51.75 51 GLY B N 1
ATOM 1493 C CA . GLY B 1 51 ? 24.719 -28.016 -18.328 1 51.75 51 GLY B CA 1
ATOM 1494 C C . GLY B 1 51 ? 23.844 -28.531 -17.219 1 51.75 51 GLY B C 1
ATOM 1495 O O . GLY B 1 51 ? 24.188 -29.516 -16.531 1 51.75 51 GLY B O 1
ATOM 1496 N N . VAL B 1 52 ? 23.031 -27.688 -16.703 1 50.75 52 VAL B N 1
ATOM 1497 C CA . VAL B 1 52 ? 22.438 -28.094 -15.438 1 50.75 52 VAL B CA 1
ATOM 1498 C C . VAL B 1 52 ? 21.266 -29.031 -15.703 1 50.75 52 VAL B C 1
ATOM 1500 O O . VAL B 1 52 ? 20.703 -29.609 -14.773 1 50.75 52 VAL B O 1
ATOM 1503 N N . ILE B 1 53 ? 20.734 -28.984 -16.891 1 50.66 53 ILE B N 1
ATOM 1504 C CA . ILE B 1 53 ? 19.438 -29.656 -16.969 1 50.66 53 ILE B CA 1
ATOM 1505 C C . ILE B 1 53 ? 19.656 -31.141 -17.25 1 50.66 53 ILE B C 1
ATOM 1507 O O . ILE B 1 53 ? 19.734 -31.562 -18.406 1 50.66 53 ILE B O 1
ATOM 1511 N N . TRP B 1 54 ? 20.594 -31.656 -16.625 1 50.28 54 TRP B N 1
ATOM 1512 C CA . TRP B 1 54 ? 20.578 -33.094 -16.984 1 50.28 54 TRP B CA 1
ATOM 1513 C C . TRP B 1 54 ? 19.281 -33.75 -16.547 1 50.28 54 TRP B C 1
ATOM 1515 O O . TRP B 1 54 ? 18.984 -34.875 -16.938 1 50.28 54 TRP B O 1
ATOM 1525 N N . GLY B 1 55 ? 18.688 -33.25 -15.367 1 56.84 55 GLY B N 1
ATOM 1526 C CA . GLY B 1 55 ? 17.656 -34.094 -14.781 1 56.84 55 GLY B CA 1
ATOM 1527 C C . GLY B 1 55 ? 16.266 -33.719 -15.219 1 56.84 55 GLY B C 1
ATOM 1528 O O . GLY B 1 55 ? 16.094 -32.844 -16.078 1 56.84 55 GLY B O 1
ATOM 1529 N N . GLU B 1 56 ? 15.18 -34.562 -14.906 1 64 56 GLU B N 1
ATOM 1530 C CA . GLU B 1 56 ? 13.727 -34.562 -15.086 1 64 56 GLU B CA 1
ATOM 1531 C C . GLU B 1 56 ? 13.102 -33.25 -14.625 1 64 56 GLU B C 1
ATOM 1533 O O . GLU B 1 56 ? 11.875 -33.094 -14.641 1 64 56 GLU B O 1
ATOM 1538 N N . VAL B 1 57 ? 13.961 -32.312 -14.289 1 72.38 57 VAL B N 1
ATOM 1539 C CA . VAL B 1 57 ? 13.352 -31.062 -13.82 1 72.38 57 VAL B CA 1
ATOM 1540 C C . VAL B 1 57 ? 13.102 -30.141 -15 1 72.38 57 VAL B C 1
ATOM 1542 O O . VAL B 1 57 ? 14.031 -29.766 -15.719 1 72.38 57 VAL B O 1
ATOM 1545 N N . ASN B 1 58 ? 11.898 -30.078 -15.391 1 83.56 58 ASN B N 1
ATOM 1546 C CA . ASN B 1 58 ? 11.453 -29.125 -16.406 1 83.56 58 ASN B CA 1
ATOM 1547 C C . ASN B 1 58 ? 10.43 -28.156 -15.836 1 83.56 58 ASN B C 1
ATOM 1549 O O . ASN B 1 58 ? 10.078 -28.234 -14.656 1 83.56 58 ASN B O 1
ATOM 1553 N N . ASP B 1 59 ? 10.109 -27.203 -16.578 1 86.94 59 ASP B N 1
ATOM 1554 C CA . ASP B 1 59 ? 9.195 -26.156 -16.141 1 86.94 59 ASP B CA 1
ATOM 1555 C C . ASP B 1 59 ? 7.871 -26.75 -15.664 1 86.94 59 ASP B C 1
ATOM 1557 O O . ASP B 1 59 ? 7.266 -26.25 -14.711 1 86.94 59 ASP B O 1
ATOM 1561 N N . GLU B 1 60 ? 7.516 -27.781 -16.281 1 89.44 60 GLU B N 1
ATOM 1562 C CA . GLU B 1 60 ? 6.266 -28.422 -15.898 1 89.44 60 GLU B CA 1
ATOM 1563 C C . GLU B 1 60 ? 6.367 -29.031 -14.5 1 89.44 60 GLU B C 1
ATOM 1565 O O . GLU B 1 60 ? 5.445 -28.891 -13.695 1 89.44 60 GLU B O 1
ATOM 1570 N N . SER B 1 61 ? 7.496 -29.766 -14.328 1 90.94 61 SER B N 1
ATOM 1571 C CA . SER B 1 61 ? 7.688 -30.391 -13.023 1 90.94 61 SER B CA 1
ATOM 1572 C C .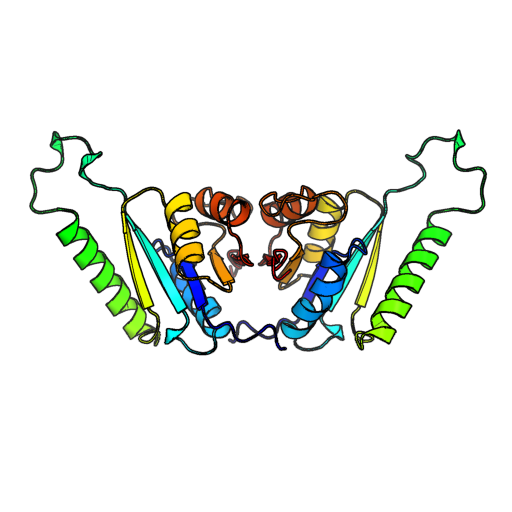 SER B 1 61 ? 7.836 -29.344 -11.93 1 90.94 61 SER B C 1
ATOM 1574 O O . SER B 1 61 ? 7.355 -29.531 -10.812 1 90.94 61 SER B O 1
ATOM 1576 N N . ARG B 1 62 ? 8.406 -28.25 -12.211 1 92.5 62 ARG B N 1
ATOM 1577 C CA . ARG B 1 62 ? 8.57 -27.172 -11.242 1 92.5 62 ARG B CA 1
ATOM 1578 C C . ARG B 1 62 ? 7.23 -26.547 -10.891 1 92.5 62 ARG B C 1
ATOM 1580 O O . ARG B 1 62 ? 6.949 -26.281 -9.719 1 92.5 62 ARG B O 1
ATOM 1587 N N . GLU B 1 63 ? 6.5 -26.297 -11.906 1 95 63 GLU B N 1
ATOM 1588 C CA . GLU B 1 63 ? 5.176 -25.719 -11.68 1 95 63 GLU B CA 1
ATOM 1589 C C . GLU B 1 63 ? 4.324 -26.641 -10.805 1 95 63 GLU B C 1
ATOM 1591 O O . GLU B 1 63 ? 3.654 -26.172 -9.883 1 95 63 GLU B O 1
ATOM 1596 N N . LYS B 1 64 ? 4.348 -27.891 -11.141 1 95.75 64 LYS B N 1
ATOM 1597 C CA . LYS B 1 64 ? 3.578 -28.859 -10.367 1 95.75 64 LYS B CA 1
ATOM 1598 C C . LYS B 1 64 ? 4.008 -28.859 -8.906 1 95.75 64 LYS B C 1
ATOM 1600 O O . LYS B 1 64 ? 3.166 -28.922 -8 1 95.75 64 LYS B O 1
ATOM 1605 N N . ALA B 1 65 ? 5.273 -28.844 -8.68 1 95.5 65 ALA B N 1
ATOM 1606 C CA . ALA B 1 65 ? 5.816 -28.828 -7.324 1 95.5 65 ALA B CA 1
ATOM 1607 C C . ALA B 1 65 ? 5.359 -27.594 -6.559 1 95.5 65 ALA B C 1
ATOM 1609 O O . ALA B 1 65 ? 4.945 -27.688 -5.402 1 95.5 65 ALA B O 1
ATOM 1610 N N . VAL B 1 66 ? 5.359 -26.469 -7.219 1 96.5 66 VAL B N 1
ATOM 1611 C CA . VAL B 1 66 ? 4.988 -25.203 -6.594 1 96.5 66 VAL B CA 1
ATOM 1612 C C . VAL B 1 66 ? 3.49 -25.203 -6.289 1 96.5 66 VAL B C 1
ATOM 1614 O O . VAL B 1 66 ? 3.07 -24.75 -5.223 1 96.5 66 VAL B O 1
ATOM 1617 N N . ARG B 1 67 ? 2.723 -25.656 -7.199 1 97.81 67 ARG B N 1
ATOM 1618 C CA . ARG B 1 67 ? 1.279 -25.719 -7.004 1 97.81 67 ARG B CA 1
ATOM 1619 C C . ARG B 1 67 ? 0.928 -26.625 -5.832 1 97.81 67 ARG B C 1
ATOM 1621 O O . ARG B 1 67 ? 0.046 -26.312 -5.031 1 97.81 67 ARG B O 1
ATOM 1628 N N . LYS B 1 68 ? 1.642 -27.719 -5.762 1 97.81 68 LYS B N 1
ATOM 1629 C CA . LYS B 1 68 ? 1.415 -28.656 -4.656 1 97.81 68 LYS B CA 1
ATOM 1630 C C . LYS B 1 68 ? 1.798 -28.016 -3.32 1 97.81 68 LYS B C 1
ATOM 1632 O O . LYS B 1 68 ? 1.071 -28.156 -2.332 1 97.81 68 LYS B O 1
ATOM 1637 N N . THR B 1 69 ? 2.895 -27.422 -3.326 1 97.62 69 THR B N 1
ATOM 1638 C CA . THR B 1 69 ? 3.369 -26.75 -2.121 1 97.62 69 THR B CA 1
ATOM 1639 C C . THR B 1 69 ? 2.357 -25.703 -1.646 1 97.62 69 THR B C 1
ATOM 1641 O O . THR B 1 69 ? 2.031 -25.641 -0.458 1 97.62 69 THR B O 1
ATOM 1644 N N . PHE B 1 70 ? 1.847 -24.922 -2.592 1 98.06 70 PHE B N 1
ATOM 1645 C CA . PHE B 1 70 ? 0.879 -23.906 -2.223 1 98.06 70 PHE B CA 1
ATOM 1646 C C . PHE B 1 70 ? -0.418 -24.531 -1.729 1 98.06 70 PHE B C 1
ATOM 1648 O O . PHE B 1 70 ? -1 -24.078 -0.742 1 98.06 70 PHE B O 1
ATOM 1655 N N . ALA B 1 71 ? -0.852 -25.562 -2.393 1 97.88 71 ALA B N 1
ATOM 1656 C CA . ALA B 1 71 ? -2.096 -26.219 -2.016 1 97.88 71 ALA B CA 1
ATOM 1657 C C . ALA B 1 71 ? -2.016 -26.766 -0.592 1 97.88 71 ALA B C 1
ATOM 1659 O O . ALA B 1 71 ? -2.971 -26.656 0.18 1 97.88 71 ALA B O 1
ATOM 1660 N N . THR B 1 72 ? -0.918 -27.344 -0.285 1 97.75 72 THR B N 1
ATOM 1661 C CA . THR B 1 72 ? -0.696 -27.859 1.06 1 97.75 72 THR B CA 1
ATOM 1662 C C . THR B 1 72 ? -0.733 -26.734 2.088 1 97.75 72 THR B C 1
ATOM 1664 O O . THR B 1 72 ? -1.418 -26.828 3.107 1 97.75 72 THR B O 1
ATOM 1667 N N . TYR B 1 73 ? -0.032 -25.688 1.759 1 97.06 73 TYR B N 1
ATOM 1668 C CA . TYR B 1 73 ? -0.008 -24.531 2.65 1 97.06 73 TYR B CA 1
ATOM 1669 C C . TYR B 1 73 ? -1.41 -23.969 2.855 1 97.06 73 TYR B C 1
ATOM 1671 O O . TYR B 1 73 ? -1.826 -23.719 3.988 1 97.06 73 TYR B O 1
ATOM 1679 N N . ALA B 1 74 ? -2.096 -23.75 1.735 1 97.5 74 ALA B N 1
ATOM 1680 C CA . ALA B 1 74 ? -3.438 -23.188 1.78 1 97.5 74 ALA B CA 1
ATOM 1681 C C . ALA B 1 74 ? -4.375 -24.047 2.625 1 97.5 74 ALA B C 1
ATOM 1683 O O . ALA B 1 74 ? -5.141 -23.516 3.436 1 97.5 74 ALA B O 1
ATOM 1684 N N . HIS B 1 75 ? -4.262 -25.297 2.471 1 97.12 75 HIS B N 1
ATOM 1685 C CA . HIS B 1 75 ? -5.105 -26.234 3.213 1 97.12 75 HIS B CA 1
ATOM 1686 C C . HIS B 1 75 ? -4.812 -26.172 4.707 1 97.12 75 HIS B C 1
ATOM 1688 O O . HIS B 1 75 ? -5.73 -26.078 5.523 1 97.12 75 HIS B O 1
ATOM 1694 N N . GLU B 1 76 ? -3.598 -26.141 5.02 1 97.19 76 GLU B N 1
ATOM 1695 C CA . GLU B 1 76 ? -3.162 -26.141 6.414 1 97.19 76 GLU B CA 1
ATOM 1696 C C . GLU B 1 76 ? -3.551 -24.844 7.117 1 97.19 76 GLU B C 1
ATOM 1698 O O . GLU B 1 76 ? -3.674 -24.812 8.344 1 97.19 76 GLU B O 1
ATOM 1703 N N . HIS B 1 77 ? -3.799 -23.828 6.336 1 96.06 77 HIS B N 1
ATOM 1704 C CA . HIS B 1 77 ? -4.039 -22.531 6.953 1 96.06 77 HIS B CA 1
ATOM 1705 C C . HIS B 1 77 ? -5.449 -22.031 6.656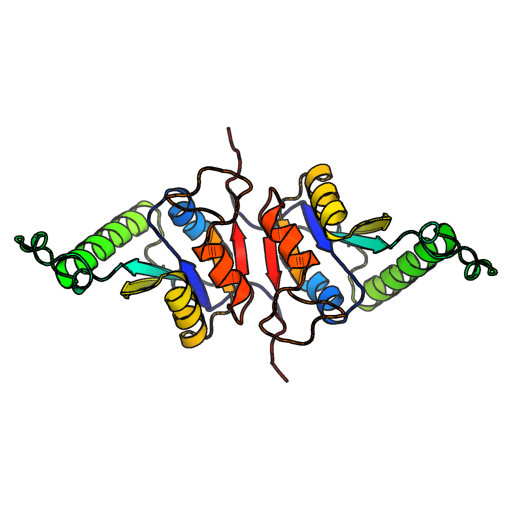 1 96.06 77 HIS B C 1
ATOM 1707 O O . HIS B 1 77 ? -5.75 -20.844 6.852 1 96.06 77 HIS B O 1
ATOM 1713 N N . GLY B 1 78 ? -6.277 -22.859 6.156 1 96 78 GLY B N 1
ATOM 1714 C CA . GLY B 1 78 ? -7.664 -22.516 5.895 1 96 78 GLY B CA 1
ATOM 1715 C C . GLY B 1 78 ? -7.82 -21.5 4.777 1 96 78 GLY B C 1
ATOM 1716 O O . GLY B 1 78 ? -8.688 -20.625 4.836 1 96 78 GLY B O 1
ATOM 1717 N N . LEU B 1 79 ? -6.957 -21.578 3.773 1 97.19 79 LEU B N 1
ATOM 1718 C CA . LEU B 1 79 ? -6.938 -20.625 2.668 1 97.19 79 LEU B CA 1
ATOM 1719 C C . LEU B 1 79 ? -7.289 -21.312 1.354 1 97.19 79 LEU B C 1
ATOM 1721 O O . LEU B 1 79 ? -6.836 -20.891 0.286 1 97.19 79 LEU B O 1
ATOM 1725 N N . ASP B 1 80 ? -8.078 -22.375 1.395 1 96.06 80 ASP B N 1
ATOM 1726 C CA . ASP B 1 80 ? -8.383 -23.219 0.248 1 96.06 80 ASP B CA 1
ATOM 1727 C C . ASP B 1 80 ? -9.109 -22.438 -0.841 1 96.06 80 ASP B C 1
ATOM 1729 O O . ASP B 1 80 ? -9.055 -22.797 -2.018 1 96.06 80 ASP B O 1
ATOM 1733 N N . GLY B 1 81 ? -9.742 -21.344 -0.588 1 97.44 81 GLY B N 1
ATOM 1734 C CA . GLY B 1 81 ? -10.492 -20.578 -1.562 1 97.44 81 GLY B CA 1
ATOM 1735 C C . GLY B 1 81 ? -9.633 -19.625 -2.371 1 97.44 81 GLY B C 1
ATOM 1736 O O . GLY B 1 81 ? -10.062 -19.109 -3.404 1 97.44 81 GLY B O 1
ATOM 1737 N N . VAL B 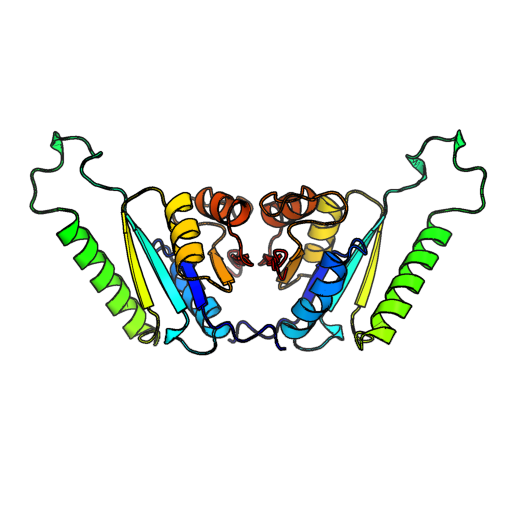1 82 ? -8.375 -19.422 -1.941 1 98.62 82 VAL B N 1
ATOM 1738 C CA . VAL B 1 82 ? -7.457 -18.516 -2.625 1 98.62 82 VAL B CA 1
ATOM 1739 C C . VAL B 1 82 ? -7.016 -19.141 -3.953 1 98.62 82 VAL B C 1
ATOM 1741 O O . VAL B 1 82 ? -6.645 -20.312 -4.008 1 98.62 82 VAL B O 1
ATOM 1744 N N . GLN B 1 83 ? -7.156 -18.359 -4.996 1 98.62 83 GLN B N 1
ATOM 1745 C CA . GLN B 1 83 ? -6.664 -18.781 -6.301 1 98.62 83 GLN B CA 1
ATOM 1746 C C . GLN B 1 83 ? -5.141 -18.703 -6.371 1 98.62 83 GLN B C 1
ATOM 1748 O O . GLN B 1 83 ? -4.539 -17.812 -5.758 1 98.62 83 GLN B O 1
ATOM 1753 N N . PHE B 1 84 ? -4.602 -19.656 -7.102 1 98.56 84 PHE B N 1
ATOM 1754 C CA . PHE B 1 84 ? -3.146 -19.688 -7.203 1 98.56 84 PHE B CA 1
ATOM 1755 C C . PHE B 1 84 ? -2.705 -19.812 -8.656 1 98.56 84 PHE B C 1
ATOM 1757 O O . PHE B 1 84 ? -3.117 -20.75 -9.352 1 98.56 84 PHE B O 1
ATOM 1764 N N . ASP B 1 85 ? -1.886 -18.859 -9.117 1 98.31 85 ASP B N 1
ATOM 1765 C CA . ASP B 1 85 ? -1.368 -18.844 -10.484 1 98.31 85 ASP B CA 1
ATOM 1766 C C . ASP B 1 85 ? 0.159 -18.891 -10.492 1 98.31 85 ASP B C 1
ATOM 1768 O O . ASP B 1 85 ? 0.805 -18.344 -9.594 1 98.31 85 ASP B O 1
ATOM 1772 N N . VAL B 1 86 ? 0.686 -19.547 -11.484 1 98.06 86 VAL B N 1
ATOM 1773 C CA . VAL B 1 86 ? 2.129 -19.609 -11.695 1 98.06 86 VAL B CA 1
ATOM 1774 C C . VAL B 1 86 ? 2.475 -18.984 -13.047 1 98.06 86 VAL B C 1
ATOM 1776 O O . VAL B 1 86 ? 1.813 -19.266 -14.055 1 98.06 86 VAL B O 1
ATOM 1779 N N . LYS B 1 87 ? 3.408 -18.094 -13.023 1 97.12 87 LYS B N 1
ATOM 1780 C CA . LYS B 1 87 ? 3.914 -17.469 -14.242 1 97.12 87 LYS B CA 1
ATOM 1781 C C . LYS B 1 87 ? 5.41 -17.703 -14.406 1 97.12 87 LYS B C 1
ATOM 1783 O O . LYS B 1 87 ? 6.102 -18.047 -13.438 1 97.12 87 LYS B O 1
ATOM 1788 N N . PHE B 1 88 ? 5.934 -17.641 -15.664 1 95.5 88 PHE B N 1
ATOM 1789 C CA . PHE B 1 88 ? 7.348 -17.828 -15.953 1 95.5 88 PHE B CA 1
ATOM 1790 C C . PHE B 1 88 ? 7.949 -16.562 -16.562 1 95.5 88 PHE B C 1
ATOM 1792 O O . PHE B 1 88 ? 7.488 -16.078 -17.594 1 95.5 88 PHE B O 1
ATOM 1799 N N . GLY B 1 89 ? 8.945 -15.93 -15.836 1 95.12 89 GLY B N 1
ATOM 1800 C CA . GLY B 1 89 ? 9.602 -14.734 -16.344 1 95.12 89 GLY B CA 1
ATOM 1801 C C . GLY B 1 89 ? 10.062 -13.797 -15.242 1 95.12 89 GLY B C 1
ATOM 1802 O O . GLY B 1 89 ? 10.555 -14.242 -14.211 1 95.12 89 GLY B O 1
ATOM 1803 N N . ASP B 1 90 ? 10.062 -12.484 -15.516 1 94.31 90 ASP B N 1
ATOM 1804 C CA . ASP B 1 90 ? 10.469 -11.461 -14.555 1 94.31 90 ASP B CA 1
ATOM 1805 C C . ASP B 1 90 ? 9.336 -11.156 -13.57 1 94.31 90 ASP B C 1
ATOM 1807 O O . ASP B 1 90 ? 8.258 -10.727 -13.977 1 94.31 90 ASP B O 1
ATOM 1811 N N . PRO B 1 91 ? 9.602 -11.305 -12.352 1 95.25 91 PRO B N 1
ATOM 1812 C CA . PRO B 1 91 ? 8.531 -11.164 -11.359 1 95.25 91 PRO B CA 1
ATOM 1813 C C . PRO B 1 91 ? 7.879 -9.781 -11.383 1 95.25 91 PRO B C 1
ATOM 1815 O O . PRO B 1 91 ? 6.652 -9.68 -11.414 1 95.25 91 PRO B O 1
ATOM 1818 N N . GLY B 1 92 ? 8.672 -8.734 -11.336 1 93.81 92 GLY B N 1
ATOM 1819 C CA . GLY B 1 92 ? 8.109 -7.398 -11.32 1 93.81 92 GLY B CA 1
ATOM 1820 C C . GLY B 1 92 ? 7.184 -7.121 -12.492 1 93.81 92 GLY B C 1
ATOM 1821 O O . GLY B 1 92 ? 6.082 -6.602 -12.305 1 93.81 92 GLY B O 1
ATOM 1822 N N . PHE B 1 93 ? 7.566 -7.531 -13.594 1 95.25 93 PHE B N 1
ATOM 1823 C CA . PHE B 1 93 ? 6.793 -7.328 -14.812 1 95.25 93 PHE B CA 1
ATOM 1824 C C . PHE B 1 93 ? 5.547 -8.211 -14.812 1 95.25 93 PHE B C 1
ATOM 1826 O O . PHE B 1 93 ? 4.438 -7.719 -15.039 1 95.25 93 PHE B O 1
ATOM 1833 N N . LEU B 1 94 ? 5.711 -9.391 -14.547 1 97.56 94 LEU B N 1
ATOM 1834 C CA . LEU B 1 94 ? 4.625 -10.352 -14.703 1 97.56 94 LEU B CA 1
ATOM 1835 C C . LEU B 1 94 ? 3.557 -10.148 -13.633 1 97.56 94 LEU B C 1
ATOM 1837 O O . LEU B 1 94 ? 2.369 -10.367 -13.891 1 97.56 94 LEU B O 1
ATOM 1841 N N . ILE B 1 95 ? 3.936 -9.703 -12.453 1 98.06 95 ILE B N 1
ATOM 1842 C CA . ILE B 1 95 ? 2.965 -9.43 -11.398 1 98.06 95 ILE B CA 1
ATOM 1843 C C . ILE B 1 95 ? 2.076 -8.258 -11.805 1 98.06 95 ILE B C 1
ATOM 1845 O O . ILE B 1 95 ? 0.851 -8.328 -11.672 1 98.06 95 ILE B O 1
ATOM 1849 N N . THR B 1 96 ? 2.697 -7.246 -12.32 1 97.12 96 THR B N 1
ATOM 1850 C CA . THR B 1 96 ? 1.943 -6.074 -12.742 1 97.12 96 THR B CA 1
ATOM 1851 C C . THR B 1 96 ? 1.043 -6.414 -13.93 1 97.12 96 THR B C 1
ATOM 1853 O O . THR B 1 96 ? -0.119 -6.004 -13.969 1 97.12 96 THR B O 1
ATOM 1856 N N . GLU B 1 97 ? 1.568 -7.129 -14.875 1 97.88 97 GLU B N 1
ATOM 1857 C CA . GLU B 1 97 ? 0.785 -7.555 -16.031 1 97.88 97 GLU B CA 1
ATOM 1858 C C . GLU B 1 97 ? -0.394 -8.43 -15.602 1 97.88 97 GLU B C 1
ATOM 1860 O O . GLU B 1 97 ? -1.51 -8.258 -16.094 1 97.88 97 GLU B O 1
ATOM 1865 N N . PHE B 1 98 ? -0.097 -9.336 -14.734 1 98.5 98 PHE B N 1
ATOM 1866 C CA . PHE B 1 98 ? -1.132 -10.227 -14.219 1 98.5 98 PHE B CA 1
ATOM 1867 C C . PHE B 1 98 ? -2.25 -9.422 -13.562 1 98.5 98 PHE B C 1
ATOM 1869 O O . PHE B 1 98 ? -3.432 -9.672 -13.812 1 98.5 98 PHE B O 1
ATOM 1876 N N . ALA B 1 99 ? -1.905 -8.438 -12.727 1 98.06 99 ALA B N 1
ATOM 1877 C CA . ALA B 1 99 ? -2.883 -7.57 -12.07 1 98.06 99 ALA B CA 1
ATOM 1878 C C . ALA B 1 99 ? -3.695 -6.781 -13.086 1 98.06 99 ALA B C 1
ATOM 1880 O O . ALA B 1 99 ? -4.914 -6.645 -12.945 1 98.06 99 ALA B O 1
ATOM 1881 N N . THR B 1 100 ? -3.039 -6.297 -14.086 1 96.81 100 THR B N 1
ATOM 1882 C CA . THR B 1 100 ? -3.703 -5.531 -15.133 1 96.81 100 THR B CA 1
ATOM 1883 C C . THR B 1 100 ? -4.699 -6.402 -15.891 1 96.81 100 THR B C 1
ATOM 1885 O O . THR B 1 100 ? -5.852 -6.012 -16.094 1 96.81 100 THR B O 1
ATOM 1888 N N . ASP B 1 101 ? -4.203 -7.555 -16.266 1 97.75 101 ASP B N 1
ATOM 1889 C CA . ASP B 1 101 ? -5.035 -8.477 -17.031 1 97.75 101 ASP B CA 1
ATOM 1890 C C . ASP B 1 101 ? -6.281 -8.875 -16.25 1 97.75 101 ASP B C 1
ATOM 1892 O O . ASP B 1 101 ? -7.352 -9.078 -16.828 1 97.75 101 ASP B O 1
ATOM 1896 N N . LEU B 1 102 ? -6.129 -9 -14.945 1 97.69 102 LEU B N 1
ATOM 1897 C CA . LEU B 1 102 ? -7.23 -9.406 -14.078 1 97.69 102 LEU B CA 1
ATOM 1898 C C . LEU B 1 102 ? -8.117 -8.219 -13.727 1 97.69 102 LEU B C 1
ATOM 1900 O O . LEU B 1 102 ? -9.148 -8.375 -13.07 1 97.69 102 LEU B O 1
ATOM 1904 N N . ALA B 1 103 ? -7.668 -6.973 -14.141 1 96.88 103 ALA B N 1
ATOM 1905 C CA . ALA B 1 103 ? -8.32 -5.75 -13.664 1 96.88 103 ALA B CA 1
ATOM 1906 C C . ALA B 1 103 ? -8.406 -5.73 -12.141 1 96.88 103 ALA B C 1
ATOM 1908 O O . ALA B 1 103 ? -9.477 -5.5 -11.578 1 96.88 103 ALA B O 1
ATOM 1909 N N . ALA B 1 104 ? -7.246 -5.984 -11.508 1 97.81 104 ALA B N 1
ATOM 1910 C CA . ALA B 1 104 ? -7.176 -6.055 -10.055 1 97.81 104 ALA B CA 1
ATOM 1911 C C . ALA B 1 104 ? -7.586 -4.73 -9.422 1 97.81 104 ALA B C 1
ATOM 1913 O O . ALA B 1 104 ? -7.25 -3.658 -9.93 1 97.81 104 ALA B O 1
ATOM 1914 N N . ASP B 1 105 ? -8.234 -4.91 -8.211 1 96.06 105 ASP B N 1
ATOM 1915 C CA . ASP B 1 105 ? -8.648 -3.76 -7.414 1 96.06 105 ASP B CA 1
ATOM 1916 C C . ASP B 1 105 ? -7.574 -3.379 -6.398 1 96.06 105 ASP B C 1
ATOM 1918 O O . ASP B 1 105 ? -7.605 -2.283 -5.836 1 96.06 105 ASP B O 1
ATOM 1922 N N . LEU B 1 106 ? -6.77 -4.312 -6.199 1 97.5 106 LEU B N 1
ATOM 1923 C CA . LEU B 1 106 ? -5.766 -4.148 -5.152 1 97.5 106 LEU B CA 1
ATOM 1924 C C . LEU B 1 106 ? -4.637 -5.156 -5.324 1 97.5 106 LEU B C 1
ATOM 1926 O O . LEU B 1 106 ? -4.879 -6.32 -5.648 1 97.5 106 LEU B O 1
ATOM 1930 N N . ILE B 1 107 ? -3.465 -4.711 -5.176 1 98.31 107 ILE B N 1
ATOM 1931 C CA . ILE B 1 107 ? -2.324 -5.602 -4.984 1 98.31 107 ILE B CA 1
ATOM 1932 C C . ILE B 1 107 ? -1.843 -5.52 -3.537 1 98.31 107 ILE B C 1
ATOM 1934 O O . ILE B 1 107 ? -1.671 -4.426 -2.994 1 98.31 107 ILE B O 1
ATOM 1938 N N . VAL B 1 108 ? -1.679 -6.633 -2.867 1 98.25 108 VAL B N 1
ATOM 1939 C CA . VAL B 1 108 ? -1.039 -6.734 -1.561 1 98.25 108 VAL B CA 1
ATOM 1940 C C . VAL B 1 108 ? 0.34 -7.375 -1.708 1 98.25 108 VAL B C 1
ATOM 1942 O O . VAL B 1 108 ? 0.463 -8.492 -2.221 1 98.25 108 VAL B O 1
ATOM 1945 N N . ILE B 1 109 ? 1.359 -6.66 -1.238 1 97.19 109 ILE B N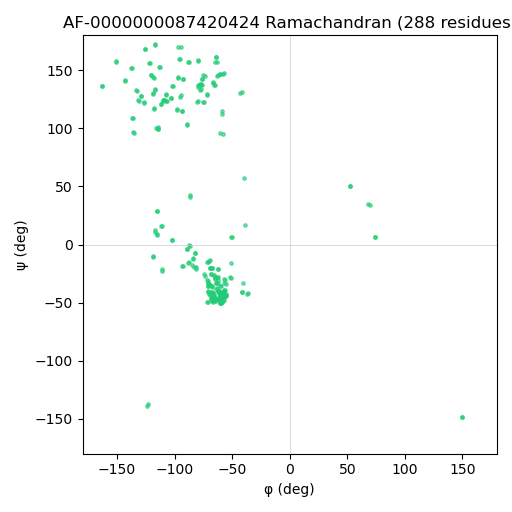 1
ATOM 1946 C CA . ILE B 1 109 ? 2.707 -7.172 -1.467 1 97.19 109 ILE B CA 1
ATOM 1947 C C . ILE B 1 109 ? 3.58 -6.887 -0.248 1 97.19 109 ILE B C 1
ATOM 1949 O O . ILE B 1 109 ? 3.449 -5.836 0.385 1 97.19 109 ILE B O 1
ATOM 1953 N N . SER B 1 110 ? 4.418 -7.852 0.065 1 94.81 110 SER B N 1
ATOM 1954 C CA . SER B 1 110 ? 5.41 -7.613 1.105 1 94.81 110 SER B CA 1
ATOM 1955 C C . SER B 1 110 ? 6.559 -6.754 0.583 1 94.81 110 SER B C 1
ATOM 1957 O O . SER B 1 110 ? 6.992 -6.914 -0.56 1 94.81 110 SER B O 1
ATOM 1959 N N . SER B 1 111 ? 7.062 -5.859 1.419 1 92.06 111 SER B N 1
ATOM 1960 C CA . SER B 1 111 ? 8.148 -4.969 1.018 1 92.06 111 SER B CA 1
ATOM 1961 C C . SER B 1 111 ? 9.422 -5.746 0.728 1 92.06 111 SER B C 1
ATOM 1963 O O . SER B 1 111 ? 10.281 -5.285 -0.029 1 92.06 111 SER B O 1
ATOM 1965 N N . HIS B 1 112 ? 9.516 -6.902 1.462 1 85.88 112 HIS B N 1
ATOM 1966 C CA . HIS B 1 112 ? 10.695 -7.734 1.27 1 85.88 112 HIS B CA 1
ATOM 1967 C C . HIS B 1 112 ? 10.328 -9.211 1.202 1 85.88 112 HIS B C 1
ATOM 1969 O O . HIS B 1 112 ? 9.266 -9.609 1.69 1 85.88 112 HIS B O 1
ATOM 1975 N N . GLY B 1 113 ? 11.148 -9.914 0.49 1 75.62 113 GLY B N 1
ATOM 1976 C CA . GLY B 1 113 ? 11.016 -11.359 0.367 1 75.62 113 GLY B CA 1
ATOM 1977 C C . GLY B 1 113 ? 12.258 -12.117 0.801 1 75.62 113 GLY B C 1
ATOM 1978 O O . GLY B 1 113 ? 12.852 -11.797 1.83 1 75.62 113 GLY B O 1
ATOM 1979 N N . TYR B 1 114 ? 12.609 -13.047 0.111 1 62.97 114 TYR B N 1
ATOM 1980 C CA . TYR B 1 114 ? 13.703 -13.953 0.421 1 62.97 114 TYR B CA 1
ATOM 1981 C C . TYR B 1 114 ? 15.016 -13.188 0.588 1 62.97 114 TYR B C 1
ATOM 1983 O O . TYR B 1 114 ? 15.805 -13.492 1.482 1 62.97 114 TYR B O 1
ATOM 1991 N N . GLY B 1 115 ? 15.289 -12.352 -0.322 1 60.94 115 GLY B N 1
ATOM 1992 C CA . GLY B 1 115 ? 16.641 -11.797 -0.353 1 60.94 115 GLY B CA 1
ATOM 1993 C C . GLY B 1 115 ? 16.781 -10.547 0.492 1 60.94 115 GLY B C 1
ATOM 1994 O O . GLY B 1 115 ? 17.891 -10.016 0.628 1 60.94 115 GLY B O 1
ATOM 1995 N N . GLY B 1 116 ? 15.773 -10 1.113 1 60.59 116 GLY B N 1
ATOM 1996 C CA . GLY B 1 116 ? 15.93 -8.656 1.651 1 60.59 116 GLY B CA 1
ATOM 1997 C C . GLY B 1 116 ? 15.828 -8.609 3.164 1 60.59 116 GLY B C 1
ATOM 1998 O O . GLY B 1 116 ? 14.945 -9.227 3.752 1 60.59 116 GLY B O 1
ATOM 1999 N N . PHE B 1 117 ? 16.953 -8.547 3.873 1 59.72 117 PHE B N 1
ATOM 2000 C CA . PHE B 1 117 ? 16.984 -8.617 5.332 1 59.72 117 PHE B CA 1
ATOM 2001 C C . PHE B 1 117 ? 16.703 -7.242 5.938 1 59.72 117 PHE B C 1
ATOM 2003 O O . PHE B 1 117 ? 16.5 -7.121 7.148 1 59.72 117 PHE B O 1
ATOM 2010 N N . LYS B 1 118 ? 16.875 -6.234 5.168 1 60.34 118 LYS B N 1
ATOM 2011 C CA . LYS B 1 118 ? 16.828 -5.023 5.984 1 60.34 118 LYS B CA 1
ATOM 2012 C C . LYS B 1 118 ? 15.438 -4.418 6.012 1 60.34 118 LYS B C 1
ATOM 2014 O O . LYS B 1 118 ? 14.797 -4.27 4.965 1 60.34 118 LYS B O 1
ATOM 2019 N N . ARG B 1 119 ? 14.953 -4.16 7.207 1 59.03 119 ARG B N 1
ATOM 2020 C CA . ARG B 1 119 ? 13.609 -3.705 7.543 1 59.03 119 ARG B CA 1
ATOM 2021 C C . ARG B 1 119 ? 13.227 -2.471 6.73 1 59.03 119 ARG B C 1
ATOM 2023 O O . ARG B 1 119 ? 12.078 -2.32 6.32 1 59.03 119 ARG B O 1
ATOM 2030 N N . LEU B 1 120 ? 14.219 -1.736 6.371 1 62.56 120 LEU B N 1
ATOM 2031 C CA . LEU B 1 120 ? 13.844 -0.45 5.793 1 62.56 120 LEU B CA 1
ATOM 2032 C C . LEU B 1 120 ? 14.188 -0.402 4.309 1 62.56 120 LEU B C 1
ATOM 2034 O O . LEU B 1 120 ? 14.086 0.652 3.676 1 62.56 120 LEU B O 1
ATOM 2038 N N . VAL B 1 121 ? 14.43 -1.614 3.793 1 77.31 121 VAL B N 1
ATOM 2039 C CA . VAL B 1 121 ? 14.781 -1.616 2.375 1 77.31 121 VAL B CA 1
ATOM 2040 C C . VAL B 1 121 ? 13.641 -2.215 1.561 1 77.31 121 VAL B C 1
ATOM 2042 O O . VAL B 1 121 ? 13.094 -3.264 1.917 1 77.31 121 VAL B O 1
ATOM 2045 N N . LEU B 1 122 ? 13.172 -1.467 0.611 1 88.62 122 LEU B N 1
ATOM 2046 C CA . LEU B 1 122 ? 12.164 -1.937 -0.333 1 88.62 122 LEU B CA 1
ATOM 2047 C C . LEU B 1 122 ? 12.781 -2.889 -1.354 1 88.62 122 LEU B C 1
ATOM 2049 O O . LEU B 1 122 ? 13.781 -2.557 -1.996 1 88.62 122 LEU B O 1
ATOM 2053 N N . GLY B 1 123 ? 12.273 -4.035 -1.426 1 90.88 123 GLY B N 1
ATOM 2054 C CA . GLY B 1 123 ? 12.758 -4.996 -2.404 1 90.88 123 GLY B CA 1
ATOM 2055 C C . GLY B 1 123 ? 12.523 -4.559 -3.838 1 90.88 123 GLY B C 1
ATOM 2056 O O . GLY B 1 123 ? 11.625 -3.762 -4.109 1 90.88 123 GLY B O 1
ATOM 2057 N N . SER B 1 124 ? 13.227 -5.148 -4.719 1 90.38 124 SER B N 1
ATOM 2058 C CA . SER B 1 124 ? 13.195 -4.762 -6.129 1 90.38 124 SER B CA 1
ATOM 2059 C C . SER B 1 124 ? 11.852 -5.09 -6.766 1 90.38 124 SER B C 1
ATOM 2061 O O . SER B 1 124 ? 11.328 -4.305 -7.562 1 90.38 124 SER B O 1
ATOM 2063 N N . VAL B 1 125 ? 11.305 -6.23 -6.441 1 93.81 125 VAL B N 1
ATOM 2064 C CA . VAL B 1 125 ? 10.016 -6.621 -7.016 1 93.81 125 VAL B CA 1
ATOM 2065 C C . VAL B 1 125 ? 8.922 -5.688 -6.508 1 93.81 125 VAL B C 1
ATOM 2067 O O . VAL B 1 125 ? 8.125 -5.172 -7.293 1 93.81 125 VAL B O 1
ATOM 2070 N N . ALA B 1 126 ? 8.891 -5.5 -5.191 1 94.62 126 ALA B N 1
ATOM 2071 C CA . ALA B 1 126 ? 7.914 -4.582 -4.613 1 94.62 126 ALA B CA 1
ATOM 2072 C C . ALA B 1 126 ? 8.016 -3.197 -5.242 1 94.62 126 ALA B C 1
ATOM 2074 O O . ALA B 1 126 ? 7.004 -2.584 -5.586 1 94.62 126 ALA B O 1
ATOM 2075 N N . GLU B 1 127 ? 9.195 -2.754 -5.383 1 93.12 127 GLU B N 1
ATOM 2076 C CA . GLU B 1 127 ? 9.414 -1.438 -5.98 1 93.12 127 GLU B CA 1
ATOM 2077 C C . GLU B 1 127 ? 8.844 -1.371 -7.395 1 93.12 127 GLU B C 1
ATOM 2079 O O . GLU B 1 127 ? 8.156 -0.408 -7.746 1 93.12 127 GLU B O 1
ATOM 2084 N N . ARG B 1 128 ? 9.156 -2.324 -8.172 1 93.88 128 ARG B N 1
ATOM 2085 C CA . ARG B 1 128 ? 8.656 -2.359 -9.547 1 93.88 128 ARG B CA 1
ATOM 2086 C C . ARG B 1 128 ? 7.137 -2.404 -9.578 1 93.88 128 ARG B C 1
ATOM 2088 O O . ARG B 1 128 ? 6.504 -1.699 -10.367 1 93.88 128 ARG B O 1
ATOM 2095 N N . VAL B 1 129 ? 6.566 -3.188 -8.781 1 96.25 129 VAL B N 1
ATOM 2096 C CA . VAL B 1 129 ? 5.117 -3.324 -8.727 1 96.25 129 VAL B CA 1
ATOM 2097 C C . VAL B 1 129 ? 4.484 -1.987 -8.344 1 96.25 129 VAL B C 1
ATOM 2099 O O . VAL B 1 129 ? 3.537 -1.536 -9 1 96.25 129 VAL B O 1
ATOM 2102 N N . ILE B 1 130 ? 5.008 -1.339 -7.359 1 95.19 130 ILE B N 1
ATOM 2103 C CA . ILE B 1 130 ? 4.465 -0.07 -6.887 1 95.19 130 ILE B CA 1
ATOM 2104 C C . ILE B 1 130 ? 4.531 0.968 -8.008 1 95.19 130 ILE B C 1
ATOM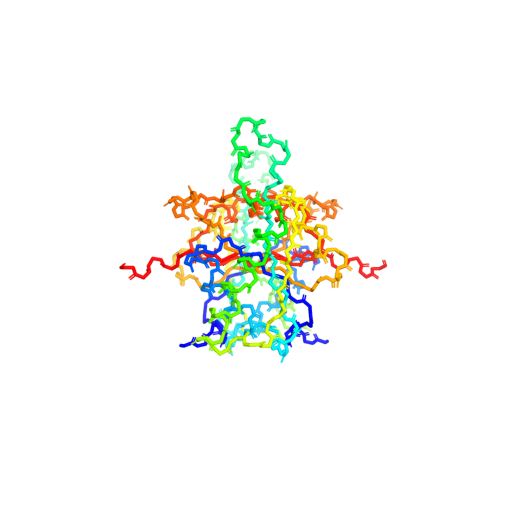 2106 O O . ILE B 1 130 ? 3.574 1.717 -8.219 1 95.19 130 ILE B O 1
ATOM 2110 N N . ARG B 1 131 ? 5.555 0.971 -8.719 1 92.81 131 ARG B N 1
ATOM 2111 C CA . ARG B 1 131 ? 5.785 1.988 -9.734 1 92.81 131 ARG B CA 1
ATOM 2112 C C . ARG B 1 131 ? 4.895 1.758 -10.953 1 92.81 131 ARG B C 1
ATOM 2114 O O . ARG B 1 131 ? 4.492 2.711 -11.625 1 92.81 131 ARG B O 1
ATOM 2121 N N . HIS B 1 132 ? 4.492 0.526 -11.172 1 93.31 132 HIS B N 1
ATOM 2122 C CA . HIS B 1 132 ? 3.904 0.243 -12.477 1 93.31 132 HIS B CA 1
ATOM 2123 C C . HIS B 1 132 ? 2.463 -0.235 -12.336 1 93.31 132 HIS B C 1
ATOM 2125 O O . HIS B 1 132 ? 1.747 -0.359 -13.336 1 93.31 132 HIS B O 1
ATOM 2131 N N . ALA B 1 133 ? 2.076 -0.521 -11.164 1 94 133 ALA B N 1
ATOM 2132 C CA . ALA B 1 133 ? 0.699 -0.965 -10.961 1 94 133 ALA B CA 1
ATOM 2133 C C . ALA B 1 133 ? -0.292 0.125 -11.359 1 94 133 ALA B C 1
ATOM 2135 O O . ALA B 1 133 ? -0.059 1.309 -11.102 1 94 133 ALA B O 1
ATOM 2136 N N . ASP B 1 134 ? -1.436 -0.276 -11.898 1 91.81 134 ASP B N 1
ATOM 2137 C CA . ASP B 1 134 ? -2.484 0.67 -12.266 1 91.81 134 ASP B CA 1
ATOM 2138 C C . ASP B 1 134 ? -3.611 0.67 -11.234 1 91.81 134 ASP B C 1
ATOM 2140 O O . ASP B 1 134 ? -4.637 1.325 -11.422 1 91.81 134 ASP B O 1
ATOM 2144 N N . CYS B 1 135 ? -3.471 -0.051 -10.211 1 94.88 135 CYS B N 1
ATOM 2145 C CA . CYS B 1 135 ? -4.418 -0.13 -9.102 1 94.88 135 CYS B CA 1
ATOM 2146 C C . CYS B 1 135 ? -3.727 0.147 -7.777 1 94.88 135 CYS B C 1
ATOM 2148 O O . CYS B 1 135 ? -2.5 0.253 -7.719 1 94.88 135 CYS B O 1
ATOM 2150 N N . PRO B 1 136 ? -4.473 0.341 -6.699 1 96.69 136 PRO B N 1
ATOM 2151 C CA . PRO B 1 136 ? -3.854 0.54 -5.387 1 96.69 136 PRO B CA 1
ATOM 2152 C C . PRO B 1 136 ? -2.953 -0.623 -4.977 1 96.69 136 PRO B C 1
ATOM 2154 O O . PRO B 1 136 ? -3.217 -1.771 -5.34 1 96.69 136 PRO B O 1
ATOM 2157 N N . VAL B 1 137 ? -1.901 -0.287 -4.246 1 97.62 137 VAL B N 1
ATOM 2158 C CA . VAL B 1 137 ? -0.967 -1.289 -3.746 1 97.62 137 VAL B CA 1
ATOM 2159 C C . VAL B 1 137 ? -0.808 -1.136 -2.234 1 97.62 137 VAL B C 1
ATOM 2161 O O . VAL B 1 137 ? -0.5 -0.047 -1.744 1 97.62 137 VAL B O 1
ATOM 2164 N N . LEU B 1 138 ? -1.095 -2.18 -1.536 1 97.75 138 LEU B N 1
ATOM 2165 C CA . LEU B 1 138 ? -0.778 -2.25 -0.114 1 97.75 138 LEU B CA 1
ATOM 2166 C C . LEU B 1 138 ? 0.573 -2.92 0.11 1 97.75 138 LEU B C 1
ATOM 2168 O O . LEU B 1 138 ? 0.746 -4.098 -0.203 1 97.75 138 LEU B O 1
ATOM 2172 N N . VAL B 1 139 ? 1.486 -2.172 0.615 1 97.12 139 VAL B N 1
ATOM 2173 C CA . VAL B 1 139 ? 2.824 -2.668 0.92 1 97.12 139 VAL B CA 1
ATOM 2174 C C . VAL B 1 139 ? 2.918 -3.027 2.4 1 97.12 139 VAL B C 1
ATOM 2176 O O . VAL B 1 139 ? 2.809 -2.156 3.266 1 97.12 139 VAL B O 1
ATOM 2179 N N . LEU B 1 140 ? 3.133 -4.27 2.643 1 96.19 140 LEU B N 1
ATOM 2180 C CA . LEU B 1 140 ? 3.227 -4.746 4.02 1 96.19 140 LEU B CA 1
ATOM 2181 C C . LEU B 1 140 ? 4.676 -4.75 4.496 1 96.19 140 LEU B C 1
ATOM 2183 O O . LEU B 1 140 ? 5.598 -4.922 3.693 1 96.19 140 LEU B O 1
ATOM 2187 N N . ARG B 1 141 ? 4.852 -4.418 5.715 1 88.75 141 ARG B N 1
ATOM 2188 C CA . ARG B 1 141 ? 6.172 -4.41 6.336 1 88.75 141 ARG B CA 1
ATOM 2189 C C . ARG B 1 141 ? 6.234 -5.391 7.504 1 88.75 141 ARG B C 1
ATOM 2191 O O . ARG B 1 141 ? 5.211 -5.68 8.133 1 88.75 141 ARG B O 1
ATOM 2198 N N . ARG B 1 142 ? 7.445 -6.004 7.602 1 69.44 142 ARG B N 1
ATOM 2199 C CA . ARG B 1 142 ? 7.641 -6.965 8.68 1 69.44 142 ARG B CA 1
ATOM 2200 C C . ARG B 1 142 ? 7.422 -6.316 10.047 1 69.44 142 ARG B C 1
ATOM 2202 O O . ARG B 1 142 ? 7.859 -5.184 10.273 1 69.44 142 ARG B O 1
ATOM 2209 N N . SER B 1 143 ? 6.371 -6.754 10.82 1 56.44 143 SER B N 1
ATOM 2210 C CA . SER B 1 143 ? 6.199 -6.332 12.211 1 56.44 143 SER B CA 1
ATOM 2211 C C . SER B 1 143 ? 7.391 -6.758 13.062 1 56.44 143 SER B C 1
ATOM 2213 O O . SER B 1 143 ? 7.961 -7.828 12.852 1 56.44 143 SER B O 1
ATOM 2215 N N . ASP B 1 144 ? 8.398 -5.871 13.289 1 43.56 144 ASP B N 1
ATOM 2216 C CA . ASP B 1 144 ? 9.367 -6.25 14.312 1 43.56 144 ASP B CA 1
ATOM 2217 C C . ASP B 1 144 ? 8.68 -6.926 15.492 1 43.56 144 ASP B C 1
ATOM 2219 O O . ASP B 1 144 ? 9.289 -7.125 16.547 1 43.56 144 ASP B O 1
ATOM 2223 N N . ALA B 1 145 ? 7.625 -7.426 15.68 1 34.38 145 ALA B N 1
ATOM 2224 C CA . ALA B 1 145 ? 7.348 -7.922 17.031 1 34.38 145 ALA B CA 1
ATOM 2225 C C . ALA B 1 145 ? 8.477 -8.82 17.516 1 34.38 145 ALA B C 1
ATOM 2227 O O . ALA B 1 145 ? 8.391 -9.391 18.609 1 34.38 145 ALA B O 1
ATOM 2228 N N . GLU B 1 146 ? 9.422 -9.391 16.875 1 30.78 146 GLU B N 1
ATOM 2229 C CA . GLU B 1 146 ? 10.18 -10.102 17.891 1 30.78 146 GLU B CA 1
ATOM 2230 C C . GLU B 1 146 ? 10.945 -9.141 18.797 1 30.78 146 GLU B C 1
ATOM 2232 O O . GLU B 1 146 ? 11.453 -8.117 18.328 1 30.78 146 GLU B O 1
#

Foldseek 3Di:
DDLDQWQAEEQEAPPFPQSLVQLVVSQVSHPHLLNYEYEYEAEACVVPDPPPPPDPDHPVNVVVVVVVVVCVSCVVVVSNNHHYYYHYDDLLVVSQVVCVVSVGQEYEYEQDGDPDPDQPHGDPSNVSNCVRHPHYYHYDTDPPPD/DDLDQWQAEEQEAPPFPQSLVQLVVSQVSHPHLLNYEYEYEAEACVVPDPPPPPDPDHPVNVVVVVVVVVCVSCVVVVSNNHHYYYHYDDLLVVSQVVCVVRVGQEYEYEQDGDPDPDQPHGDPSNVSNCVRHPHYYHYDTDDPPD

pLDDT: mean 88.33, std 15.52, range [30.78, 98.81]

InterPro domains:
  IPR006015 Universal stress protein A family [PR01438] (6-24)
  IPR006015 Universal stress protein A family [PR01438] (101-113)
  IPR006015 Universal stress protein A family [PR01438] (119-141)
  IPR006016 UspA [PF00582] (7-141)
  IPR014729 Rossmann-like alpha/beta/alpha sandwich fold [G3DSA:3.40.50.620] (5-144)

Organism: NCBI:txid2527985